Protein AF-A0A3D1V1T0-F1 (afdb_monomer)

Nearest PDB structures (foldseek):
  5wc1-assembly1_A  TM=6.738E-01  e=6.333E-02  Caenorhabditis elegans
  5xf9-assembly2_E  TM=2.712E-01  e=5.511E-01  Hydrogenophilus thermoluteolus
  5mst-assembly2_B  TM=3.512E-01  e=1.947E+00  Segniliparus rugosus ATCC BAA-974
  6pzi-assembly1_G  TM=2.695E-01  e=2.068E+00  Cricetus cricetus
  5mst-assembly1_A  TM=1.823E-01  e=7.904E-01  Segniliparus rugosus ATCC BAA-974

Sequence (297 aa):
MSDNINWGMITDGVTFQSLVAKLIYFQDAEARLFDRPGKDAGIDILSGNKQTVYQAKFRVDNSFEKICTIAKEELENIKKYKNDNGYERDCWTGVDRWIIVSNFTVNPNDNTKWDSISTEFKNEGIEADYWNLLKLESELNKFPVITAEYFSGKNRVFLSVIEAEAALKTEAQFAETLSIPYIGHSEEQKLFDDFLLSKETRVLPIIGEGGIGKTRFLIEIVQKAARNPIQVLWANVETMTCSNDWINAINPSAETLVIIDEPESVSLIRRVFEFIRADKWKAVIALRPVRLAPWLD

Foldseek 3Di:
DQPPQDCVLVDDQLLQLVLVVQLLLQQAVQKDFLDDQDPQRWTWIAGNVLAEIEIEDEDPPADLVVVLVVLVVVLVVLVVLCVDPDSSVVSCVNHQEYEYEYAHDDDPVSVVSVVVSQVSVVVVNHGYYYHYPVNSSVSCLQFLQSSCVRGVVADRWWGRLNVLLVVQCVPVVRVVVLVDDDDDCVVVLVVLVVQVVDQPAFEAEAEEAPPPCPSVVLSVSQNVVSVDQERETEGPLVRLVVDVCVLVRHDLVGQYEYEAEARPDPVSVVSCVVSSVRRRHHYYHYYYPVSCVVPVD

Solvent-accessible surface area (backbone atoms only — not comparable to full-atom values): 16780 Å² total; per-residue (Å²): 130,82,77,78,81,51,67,85,68,55,82,49,48,63,60,45,30,53,51,53,50,50,56,46,33,63,75,32,51,59,42,42,79,75,54,72,81,50,100,79,56,49,40,34,35,32,38,53,87,36,32,39,38,38,38,36,48,64,54,96,82,43,47,59,67,57,52,53,52,51,51,54,55,47,53,58,47,51,63,46,31,72,74,50,97,50,72,60,23,66,66,53,54,74,40,41,32,39,32,47,34,35,69,26,72,86,56,85,80,49,53,68,59,46,53,56,52,31,51,58,34,43,75,74,60,23,48,54,50,73,37,34,47,70,52,48,52,60,54,38,70,65,37,33,45,58,43,36,44,68,59,62,80,42,82,65,39,63,34,31,57,54,54,50,54,53,57,45,46,71,40,77,81,38,44,62,54,73,74,48,86,85,78,90,55,66,67,61,52,48,54,50,54,53,43,72,72,38,88,85,55,42,70,48,78,46,74,43,64,88,89,78,46,64,71,59,51,50,53,55,56,48,60,60,47,40,77,44,100,40,44,56,36,34,50,31,53,72,52,42,63,76,44,78,66,56,64,72,31,51,49,86,86,45,45,34,41,38,38,39,73,60,66,85,51,68,68,44,53,53,50,50,62,64,61,39,71,45,100,43,36,33,35,40,36,34,38,46,62,82,76,46,62,87,70,81,110

Structure (mmCIF, N/CA/C/O backbone):
data_AF-A0A3D1V1T0-F1
#
_entry.id   AF-A0A3D1V1T0-F1
#
loop_
_atom_site.group_PDB
_atom_site.id
_atom_site.type_symbol
_atom_site.label_atom_id
_atom_site.label_alt_id
_atom_site.label_comp_id
_atom_site.label_asym_id
_atom_site.label_entity_id
_atom_site.label_seq_id
_atom_site.pdbx_PDB_ins_code
_atom_site.Cartn_x
_atom_site.Cartn_y
_atom_site.Cartn_z
_atom_site.occupancy
_atom_site.B_iso_or_equiv
_atom_site.auth_seq_id
_atom_site.auth_comp_id
_atom_site.auth_asym_id
_atom_site.auth_atom_id
_atom_site.pdbx_PDB_model_num
ATOM 1 N N . MET A 1 1 ? 14.021 -11.065 9.526 1.00 39.66 1 MET A N 1
ATOM 2 C CA . MET A 1 1 ? 14.247 -10.485 10.865 1.00 39.66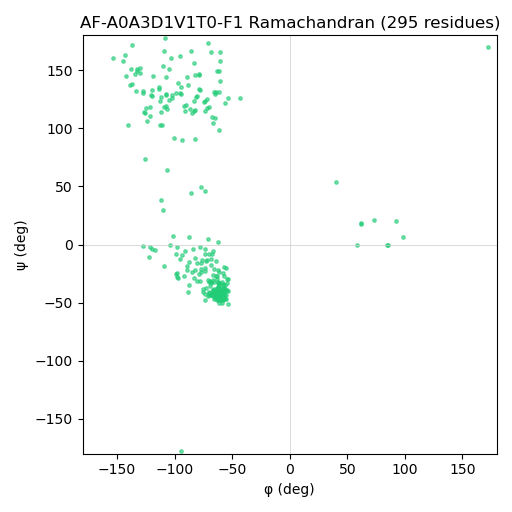 1 MET A CA 1
ATOM 3 C C . MET A 1 1 ? 13.280 -9.329 10.972 1.00 39.66 1 MET A C 1
ATOM 5 O O . MET A 1 1 ? 13.234 -8.552 10.031 1.00 39.66 1 MET A O 1
ATOM 9 N N . SER A 1 2 ? 12.441 -9.275 12.005 1.00 44.53 2 SER A N 1
ATOM 10 C CA . SER A 1 2 ? 11.637 -8.079 12.258 1.00 44.53 2 SER A CA 1
ATOM 11 C C . SER A 1 2 ? 12.609 -6.974 12.652 1.00 44.53 2 SER A C 1
ATOM 13 O O . SER A 1 2 ? 13.228 -7.065 13.715 1.00 44.53 2 SER A O 1
ATOM 15 N N . ASP A 1 3 ? 12.798 -5.981 11.785 1.00 56.41 3 ASP A N 1
ATOM 16 C CA . ASP A 1 3 ? 13.398 -4.727 12.222 1.00 56.41 3 ASP A CA 1
ATOM 17 C C . ASP A 1 3 ? 12.568 -4.241 13.414 1.00 56.41 3 ASP A C 1
ATOM 19 O O . ASP A 1 3 ? 11.337 -4.239 13.371 1.00 56.41 3 ASP A O 1
ATOM 23 N N . ASN A 1 4 ? 13.237 -3.971 14.532 1.00 71.81 4 ASN A N 1
ATOM 24 C CA . ASN A 1 4 ? 12.571 -3.654 15.786 1.00 71.81 4 ASN A CA 1
ATOM 25 C C . ASN A 1 4 ? 11.855 -2.305 15.599 1.00 71.81 4 ASN A C 1
ATOM 27 O O . ASN A 1 4 ? 12.517 -1.270 15.517 1.00 71.81 4 ASN A O 1
ATOM 31 N N . ILE A 1 5 ? 10.526 -2.321 15.447 1.00 89.50 5 ILE A N 1
ATOM 32 C CA . ILE A 1 5 ? 9.732 -1.118 15.172 1.00 89.50 5 ILE A CA 1
ATOM 33 C C . ILE A 1 5 ? 9.842 -0.189 16.382 1.00 89.50 5 ILE A C 1
ATOM 35 O O . ILE A 1 5 ? 9.304 -0.456 17.455 1.00 89.50 5 ILE A O 1
ATOM 39 N N . ASN A 1 6 ? 10.567 0.917 16.210 1.00 90.69 6 ASN A N 1
ATOM 40 C CA . ASN A 1 6 ? 10.699 1.939 17.235 1.00 90.69 6 ASN A CA 1
ATOM 41 C C . ASN A 1 6 ? 9.640 3.024 17.026 1.00 90.69 6 ASN A C 1
ATOM 43 O O . ASN A 1 6 ? 9.887 4.030 16.360 1.00 90.69 6 ASN A O 1
ATOM 47 N N . TRP A 1 7 ? 8.471 2.848 17.644 1.00 91.38 7 TRP A N 1
ATOM 48 C CA . TRP A 1 7 ? 7.387 3.835 17.606 1.00 91.38 7 TRP A CA 1
ATOM 49 C C . TRP A 1 7 ? 7.790 5.227 18.115 1.00 91.38 7 TRP A C 1
ATOM 51 O O . TRP A 1 7 ? 7.155 6.206 17.738 1.00 91.38 7 TRP A O 1
ATOM 61 N N . GLY A 1 8 ? 8.880 5.350 18.885 1.00 89.44 8 GLY A N 1
ATOM 62 C CA . GLY A 1 8 ? 9.445 6.641 19.287 1.00 89.44 8 GLY A CA 1
ATOM 63 C C . GLY A 1 8 ? 9.976 7.494 18.126 1.00 89.44 8 GLY A C 1
ATOM 64 O O . GLY A 1 8 ? 10.203 8.685 18.317 1.00 89.44 8 GLY A O 1
ATOM 65 N N . MET A 1 9 ? 10.151 6.921 16.929 1.00 91.19 9 MET A N 1
ATOM 66 C CA . MET A 1 9 ? 10.491 7.668 15.708 1.00 91.19 9 MET A CA 1
ATOM 67 C C . MET A 1 9 ? 9.286 8.401 15.101 1.00 91.19 9 MET A C 1
ATOM 69 O O . MET A 1 9 ? 9.469 9.303 14.289 1.00 91.19 9 MET A O 1
ATOM 73 N N . ILE A 1 10 ? 8.061 8.045 15.501 1.00 92.06 10 ILE A N 1
ATOM 74 C CA . ILE A 1 10 ? 6.824 8.684 15.044 1.00 92.06 10 ILE A CA 1
ATOM 75 C C . ILE A 1 10 ? 6.359 9.654 16.131 1.00 92.06 10 ILE A C 1
ATOM 77 O O . ILE A 1 10 ? 5.653 9.283 17.068 1.00 92.06 10 ILE A O 1
ATOM 81 N N . THR A 1 11 ? 6.796 10.907 16.029 1.00 89.31 11 THR A N 1
ATOM 82 C CA . THR A 1 11 ? 6.605 11.914 17.088 1.00 89.31 11 THR A CA 1
ATOM 83 C C . THR A 1 11 ? 5.381 12.804 16.902 1.00 89.31 11 THR A C 1
ATOM 85 O O . THR A 1 11 ? 5.008 13.533 17.820 1.00 89.31 11 THR A O 1
ATOM 88 N N . ASP A 1 12 ? 4.760 12.775 15.728 1.00 89.56 12 ASP A N 1
ATOM 89 C CA . ASP A 1 12 ? 3.677 13.678 15.363 1.00 89.56 12 ASP A CA 1
ATOM 90 C C . ASP A 1 12 ? 2.607 12.989 14.506 1.00 89.56 12 ASP A C 1
ATOM 92 O O . ASP A 1 12 ? 2.809 11.913 13.932 1.00 89.56 12 ASP A O 1
ATOM 96 N N . GLY A 1 13 ? 1.443 13.638 14.433 1.00 88.38 13 GLY A N 1
ATOM 97 C CA . GLY A 1 13 ? 0.294 13.099 13.719 1.00 88.38 13 GLY A CA 1
ATOM 98 C C . GLY A 1 13 ? 0.469 13.036 12.211 1.00 88.38 13 GLY A C 1
ATOM 99 O O . GLY A 1 13 ? 0.009 12.067 11.616 1.00 88.38 13 GLY A O 1
ATOM 100 N N . VAL A 1 14 ? 1.193 13.983 11.613 1.00 88.44 14 VAL A N 1
ATOM 101 C CA . VAL A 1 14 ? 1.416 14.028 10.162 1.00 88.44 14 VAL A CA 1
ATOM 102 C C . VAL A 1 14 ? 2.232 12.815 9.723 1.00 88.44 14 VAL A C 1
ATOM 104 O O . VAL A 1 14 ? 1.862 12.119 8.776 1.00 88.44 14 VAL A O 1
ATOM 107 N N . THR A 1 15 ? 3.305 12.510 10.451 1.00 91.19 15 THR A N 1
ATOM 108 C CA . THR A 1 15 ? 4.154 11.345 10.197 1.00 91.19 15 THR A CA 1
ATOM 109 C C . THR A 1 15 ? 3.371 10.042 10.391 1.00 91.19 15 THR A C 1
ATOM 111 O O . THR A 1 15 ? 3.447 9.151 9.543 1.00 91.19 15 THR A O 1
ATOM 114 N N . PHE A 1 16 ? 2.557 9.938 11.449 1.00 92.81 16 PHE A N 1
ATOM 115 C CA . PHE A 1 16 ? 1.705 8.766 11.685 1.00 92.81 16 PHE A CA 1
ATOM 116 C C . PHE A 1 16 ? 0.657 8.568 10.582 1.00 92.81 16 PHE A C 1
ATOM 118 O O . PHE A 1 16 ? 0.466 7.463 10.083 1.00 92.81 16 PHE A O 1
ATOM 125 N N . GLN A 1 17 ? -0.013 9.637 10.168 1.00 91.50 17 GLN A N 1
ATOM 126 C CA . GLN A 1 17 ? -1.028 9.587 9.120 1.00 91.50 17 GLN A CA 1
ATOM 127 C C . GLN A 1 17 ? -0.412 9.237 7.767 1.00 91.50 17 GLN A C 1
ATOM 129 O O . GLN A 1 17 ? -0.975 8.430 7.032 1.00 91.50 17 GLN A O 1
ATOM 134 N N . SER A 1 18 ? 0.777 9.765 7.469 1.00 91.38 18 SER A N 1
ATOM 135 C CA . SER A 1 18 ? 1.552 9.389 6.287 1.00 91.38 18 SER A CA 1
ATOM 136 C C . SER A 1 18 ? 1.912 7.896 6.285 1.00 91.38 18 SER A C 1
ATOM 138 O O . SER A 1 18 ? 1.739 7.230 5.263 1.00 91.38 18 SE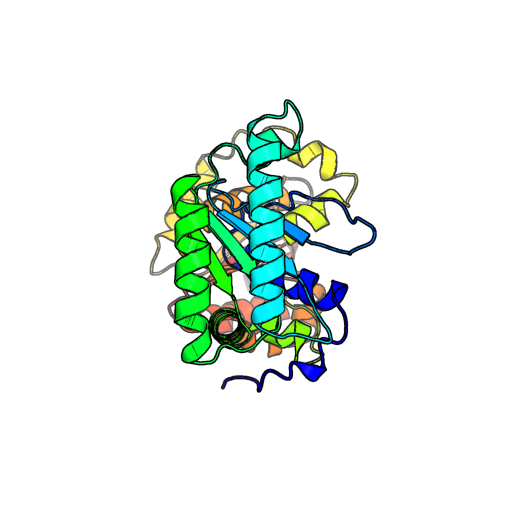R A O 1
ATOM 140 N N . LEU A 1 19 ? 2.348 7.355 7.430 1.00 94.19 19 LEU A N 1
ATOM 141 C CA . LEU A 1 19 ? 2.625 5.925 7.609 1.00 94.19 19 LEU A CA 1
ATOM 142 C C . LEU A 1 19 ? 1.381 5.070 7.328 1.00 94.19 19 LEU A C 1
ATOM 144 O O . LEU A 1 19 ? 1.449 4.120 6.549 1.00 94.19 19 LEU A O 1
ATOM 148 N N . VAL A 1 20 ? 0.244 5.418 7.940 1.00 94.69 20 VAL A N 1
ATOM 149 C CA . VAL A 1 20 ? -1.024 4.691 7.763 1.00 94.69 20 VAL A CA 1
ATOM 150 C C . VAL A 1 20 ? -1.499 4.762 6.313 1.00 94.69 20 VAL A C 1
ATOM 152 O O . VAL A 1 20 ? -1.889 3.740 5.751 1.00 94.69 20 VAL A O 1
ATOM 155 N N . ALA A 1 21 ? -1.409 5.935 5.685 1.00 92.62 21 ALA A N 1
ATOM 156 C CA . ALA A 1 21 ? -1.805 6.109 4.296 1.00 92.62 21 ALA A CA 1
ATOM 157 C C . ALA A 1 21 ? -0.999 5.222 3.353 1.00 92.62 21 ALA A C 1
ATOM 159 O O . ALA A 1 21 ? -1.577 4.505 2.537 1.00 92.62 21 ALA A O 1
ATOM 160 N N . LYS A 1 22 ? 0.327 5.193 3.514 1.00 92.94 22 LYS A N 1
ATOM 161 C CA . LYS A 1 22 ? 1.173 4.302 2.718 1.00 92.94 22 LYS A CA 1
ATOM 162 C C . LYS A 1 22 ? 0.851 2.843 2.963 1.00 92.94 22 LYS A C 1
ATOM 164 O O . LYS A 1 22 ? 0.750 2.087 2.006 1.00 92.94 22 LYS A O 1
ATOM 169 N N . LEU A 1 23 ? 0.659 2.442 4.216 1.00 94.56 23 LEU A N 1
ATOM 170 C CA . LEU A 1 23 ? 0.304 1.064 4.531 1.00 94.56 23 LEU A CA 1
ATOM 171 C C . LEU A 1 23 ? -0.954 0.622 3.774 1.00 94.56 23 LEU A C 1
ATOM 173 O O . LEU A 1 23 ? -0.952 -0.452 3.178 1.00 94.56 23 LEU A O 1
ATOM 177 N N . ILE A 1 24 ? -1.976 1.477 3.725 1.00 94.19 24 ILE A N 1
ATOM 178 C CA . ILE A 1 24 ? -3.209 1.204 2.982 1.00 94.19 24 ILE A CA 1
ATOM 179 C C . ILE A 1 24 ? -2.960 1.208 1.469 1.00 94.19 24 ILE A C 1
ATOM 181 O O . ILE A 1 24 ? -3.395 0.284 0.798 1.00 94.19 24 ILE A O 1
ATOM 185 N N . TYR A 1 25 ? -2.197 2.153 0.917 1.00 93.00 25 TYR A N 1
ATOM 186 C CA . TYR A 1 25 ? -1.90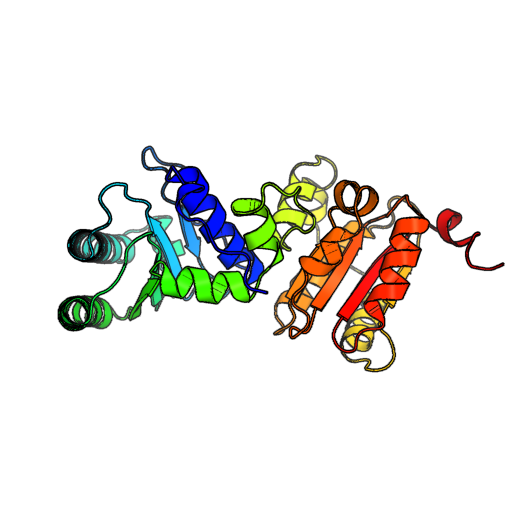2 2.190 -0.526 1.00 93.00 25 TYR A CA 1
ATOM 187 C C . TYR A 1 25 ? -1.109 0.989 -1.045 1.00 93.00 25 TYR A C 1
ATOM 189 O O . TYR A 1 25 ? -1.242 0.607 -2.206 1.00 93.00 25 TYR A O 1
ATOM 197 N N . PHE A 1 26 ? -0.265 0.390 -0.205 1.00 92.00 26 PHE A N 1
ATOM 198 C CA . PHE A 1 26 ? 0.430 -0.852 -0.544 1.00 92.00 26 PHE A CA 1
ATOM 199 C C . PHE A 1 26 ? -0.472 -2.092 -0.429 1.00 92.00 26 PHE A C 1
ATOM 201 O O . PHE A 1 26 ? -0.156 -3.120 -1.026 1.00 92.00 26 PHE A O 1
ATOM 208 N N . GLN A 1 27 ? -1.567 -2.014 0.332 1.00 9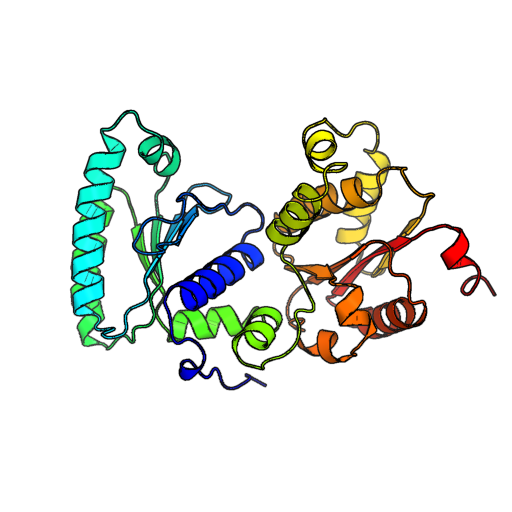0.88 27 GLN A N 1
ATOM 209 C CA . GLN A 1 27 ? -2.573 -3.077 0.444 1.00 90.88 27 GLN A CA 1
ATOM 210 C C . GLN A 1 27 ? -3.659 -2.975 -0.631 1.00 90.88 27 GLN A C 1
ATOM 212 O O . GLN A 1 27 ? -4.156 -3.999 -1.091 1.00 90.88 27 GLN A O 1
ATOM 217 N N . ASP A 1 28 ? -4.027 -1.754 -1.004 1.00 90.94 28 ASP A N 1
ATOM 218 C CA . ASP A 1 28 ? -5.135 -1.429 -1.890 1.00 90.94 28 ASP A CA 1
ATOM 219 C C . ASP A 1 28 ? -4.721 -0.282 -2.821 1.00 90.94 28 ASP A C 1
ATOM 221 O O . ASP A 1 28 ? -4.679 0.888 -2.437 1.00 90.94 28 ASP A O 1
ATOM 225 N N . ALA A 1 29 ? -4.403 -0.632 -4.067 1.00 88.62 29 ALA A N 1
ATOM 226 C CA . ALA A 1 29 ? -3.959 0.319 -5.084 1.00 88.62 29 ALA A CA 1
ATOM 227 C C . ALA A 1 29 ? -5.081 1.209 -5.639 1.00 88.62 29 ALA A C 1
ATOM 229 O O . ALA A 1 29 ? -4.798 2.124 -6.410 1.00 88.62 29 ALA A O 1
ATOM 230 N N . GLU A 1 30 ? -6.339 0.944 -5.285 1.00 89.06 30 GLU A N 1
ATOM 231 C CA . GLU A 1 30 ? -7.488 1.764 -5.675 1.00 89.06 30 GLU A CA 1
ATOM 232 C C . GLU A 1 30 ? -7.994 2.632 -4.507 1.00 89.06 30 GLU A C 1
ATOM 234 O O . GLU A 1 30 ? -8.931 3.419 -4.679 1.00 89.06 30 GLU A O 1
ATOM 239 N N . ALA A 1 31 ? -7.361 2.538 -3.330 1.00 91.44 31 ALA A N 1
ATOM 240 C CA . ALA A 1 31 ? -7.669 3.386 -2.189 1.00 91.44 31 ALA A CA 1
ATOM 241 C C . ALA A 1 31 ? -7.428 4.874 -2.495 1.00 91.44 31 ALA A C 1
ATOM 243 O O . ALA A 1 31 ? -6.548 5.257 -3.268 1.00 91.44 31 ALA A O 1
ATOM 244 N N . ARG A 1 32 ? -8.210 5.749 -1.860 1.00 87.75 32 ARG A N 1
ATOM 245 C CA . ARG A 1 32 ? -8.158 7.197 -2.102 1.00 87.75 32 ARG A CA 1
ATOM 246 C C . ARG A 1 32 ? -8.354 8.003 -0.828 1.00 87.75 32 ARG A C 1
ATOM 248 O O . ARG A 1 32 ? -9.163 7.642 0.022 1.00 87.75 32 ARG A O 1
ATOM 255 N N . LEU A 1 33 ? -7.660 9.135 -0.732 1.00 85.44 33 LEU A N 1
ATOM 256 C CA . LEU A 1 33 ? -7.923 10.135 0.306 1.00 85.44 33 LEU A CA 1
ATOM 257 C C . LEU A 1 33 ? -9.312 10.731 0.096 1.00 85.44 33 LEU A C 1
ATOM 259 O O . LEU A 1 33 ? -9.646 11.140 -1.017 1.00 85.44 33 LEU A O 1
ATOM 263 N N . PHE A 1 34 ? -10.096 10.782 1.167 1.00 73.00 34 PHE A N 1
ATOM 264 C CA . PHE A 1 34 ? -11.415 11.403 1.176 1.00 73.00 34 PHE A CA 1
ATOM 265 C C . PHE A 1 34 ? -11.372 12.821 1.768 1.00 73.00 34 PHE A C 1
ATOM 267 O O . PHE A 1 34 ? -12.153 13.644 1.301 1.00 73.00 34 PHE A O 1
ATOM 274 N N . ASP A 1 35 ? -10.412 13.173 2.638 1.00 60.03 35 ASP A N 1
ATOM 275 C CA . ASP A 1 35 ? -10.341 14.523 3.227 1.00 60.03 35 ASP A CA 1
ATOM 276 C C . ASP A 1 35 ? -9.052 15.311 2.896 1.00 60.03 35 ASP A C 1
ATOM 278 O O . ASP A 1 35 ? -7.957 14.757 2.753 1.00 60.03 35 ASP A O 1
ATOM 282 N N . ARG A 1 36 ? -9.204 16.634 2.741 1.00 44.12 36 ARG A N 1
ATOM 283 C CA . ARG A 1 36 ? -8.113 17.617 2.605 1.00 44.12 36 ARG A CA 1
ATOM 284 C C . ARG A 1 36 ? -7.606 17.997 4.005 1.00 44.12 36 ARG A C 1
ATOM 286 O O . ARG A 1 36 ? -8.363 17.914 4.961 1.00 44.12 36 ARG A O 1
ATOM 293 N N . PRO A 1 37 ? -6.355 18.472 4.154 1.00 38.09 37 PRO A N 1
ATOM 294 C CA . PRO A 1 37 ? -5.785 18.806 5.457 1.00 38.09 37 PRO A CA 1
ATOM 295 C C . PRO A 1 37 ? -6.583 19.921 6.148 1.00 38.09 37 PRO A C 1
ATOM 297 O O . PRO A 1 37 ? -6.400 21.108 5.875 1.00 38.09 37 PRO A O 1
ATOM 300 N N . GLY A 1 38 ? -7.471 19.536 7.061 1.00 40.06 38 GLY A N 1
ATOM 301 C CA . GLY A 1 38 ? -7.993 20.416 8.094 1.00 40.06 38 GLY A CA 1
ATOM 302 C C . GLY A 1 38 ? -6.923 20.718 9.147 1.00 40.06 38 GLY A C 1
ATOM 303 O O . GLY A 1 38 ? -5.837 20.134 9.163 1.00 40.06 38 GLY A O 1
ATOM 304 N N . LYS A 1 39 ? -7.251 21.621 10.075 1.00 34.38 39 LYS A N 1
ATOM 305 C CA . LYS A 1 39 ? -6.372 22.067 11.173 1.00 34.38 39 LYS A CA 1
ATOM 306 C C . LYS A 1 39 ? -5.833 20.913 12.046 1.00 34.38 39 LYS A C 1
ATOM 308 O O . LYS A 1 39 ? -4.805 21.084 12.694 1.00 34.38 39 LYS A O 1
ATOM 313 N N . ASP A 1 40 ? -6.495 19.755 12.002 1.00 43.41 40 ASP A N 1
ATOM 314 C CA . ASP A 1 40 ? -6.217 18.576 12.830 1.00 43.41 40 ASP A CA 1
ATOM 315 C C . ASP A 1 40 ? -5.424 17.472 12.104 1.00 43.41 40 ASP A C 1
ATOM 317 O O . ASP A 1 40 ? -5.257 16.377 12.644 1.00 43.41 40 ASP A O 1
ATOM 321 N N . ALA A 1 41 ? -4.951 17.735 10.879 1.00 44.09 41 ALA A N 1
ATOM 322 C CA . ALA A 1 41 ? -4.161 16.822 10.042 1.00 44.09 41 ALA A CA 1
ATOM 323 C C . ALA A 1 41 ? -4.822 15.466 9.699 1.00 44.09 41 ALA A C 1
ATOM 325 O O . ALA A 1 41 ? -4.222 14.684 8.978 1.00 44.09 41 ALA A O 1
ATOM 326 N N . GLY A 1 42 ? -6.044 15.181 10.168 1.00 53.81 42 GLY A N 1
ATOM 327 C CA . GLY A 1 42 ? -6.773 13.927 9.935 1.00 53.81 42 GLY A CA 1
ATOM 328 C C . GLY A 1 42 ? -6.689 13.435 8.490 1.00 53.81 42 GLY A C 1
ATOM 329 O O . GLY A 1 42 ? -7.015 14.177 7.570 1.00 53.81 42 GLY A O 1
ATOM 330 N N . ILE A 1 43 ? -6.253 12.186 8.311 1.00 68.62 43 ILE A N 1
ATOM 331 C CA . ILE A 1 43 ? -6.335 11.496 7.028 1.00 68.62 43 ILE A CA 1
ATOM 332 C C . ILE A 1 43 ? -7.422 10.437 7.139 1.00 68.62 43 ILE A C 1
ATOM 334 O O . ILE A 1 43 ? -7.295 9.498 7.933 1.00 68.62 43 ILE A O 1
ATOM 338 N N . ASP A 1 44 ? -8.434 10.587 6.292 1.00 84.50 44 ASP A N 1
ATOM 339 C CA . ASP A 1 44 ? -9.475 9.595 6.099 1.00 84.50 44 ASP A CA 1
ATOM 340 C C . ASP A 1 44 ? -9.333 9.008 4.683 1.00 84.50 44 ASP A C 1
ATOM 342 O O . ASP A 1 44 ? -9.229 9.739 3.690 1.00 84.50 44 ASP A O 1
ATOM 346 N N . ILE A 1 45 ? -9.259 7.680 4.589 1.00 91.19 45 ILE A N 1
ATOM 347 C CA . ILE A 1 45 ? -8.985 6.933 3.354 1.00 91.19 45 ILE A CA 1
ATOM 348 C C . ILE A 1 45 ? -10.156 6.012 3.072 1.00 91.19 45 ILE A C 1
ATOM 350 O O . ILE A 1 45 ? -10.550 5.226 3.928 1.00 91.19 45 ILE A O 1
ATOM 354 N N . LEU A 1 46 ? -10.681 6.083 1.856 1.00 91.56 46 LEU A N 1
ATOM 355 C CA . LEU A 1 46 ? -11.686 5.160 1.358 1.00 91.56 46 LEU A CA 1
ATOM 356 C C . LEU A 1 46 ? -10.994 4.043 0.573 1.00 91.56 46 LEU A C 1
ATOM 358 O O . LEU A 1 46 ? -10.180 4.332 -0.307 1.00 91.56 46 LEU A O 1
ATOM 362 N N . SER A 1 47 ? -11.331 2.789 0.866 1.00 93.06 47 SER A N 1
ATOM 363 C CA . SER A 1 47 ? -10.870 1.630 0.096 1.00 93.06 47 SER A CA 1
ATOM 364 C C . SER A 1 47 ? -11.328 1.695 -1.367 1.00 93.06 47 SER A C 1
ATOM 366 O O . SER A 1 47 ? -12.326 2.339 -1.703 1.00 93.06 47 SER A O 1
ATOM 368 N N . GLY A 1 48 ? -10.632 0.988 -2.254 1.00 90.00 48 GLY A N 1
ATOM 369 C CA . GLY A 1 48 ? -10.919 0.938 -3.686 1.00 90.00 48 GLY A CA 1
ATOM 370 C C . GLY A 1 48 ? -12.308 0.401 -4.018 1.00 90.00 48 GLY A C 1
ATOM 371 O O . GLY A 1 48 ? -13.013 0.951 -4.867 1.00 90.00 48 GLY A O 1
ATOM 372 N N . ASN A 1 49 ? -12.770 -0.600 -3.260 1.00 91.50 49 ASN A N 1
ATOM 373 C CA . ASN A 1 49 ? -14.140 -1.116 -3.351 1.00 91.50 49 ASN A CA 1
ATOM 374 C C . ASN A 1 49 ? -15.201 -0.175 -2.742 1.00 91.50 49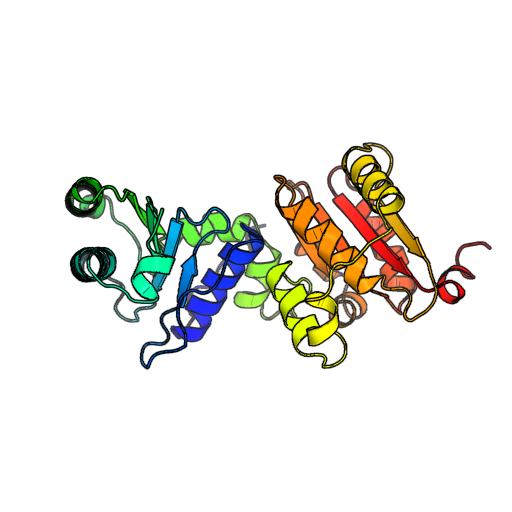 ASN A C 1
ATOM 376 O O . ASN A 1 49 ? -16.389 -0.469 -2.838 1.00 91.50 49 ASN A O 1
ATOM 380 N N . LYS A 1 50 ? -14.787 0.945 -2.133 1.00 91.38 50 LYS A N 1
ATOM 381 C CA . LYS A 1 50 ? -15.633 1.963 -1.487 1.00 91.38 50 LYS A CA 1
ATOM 382 C C . LYS A 1 50 ? -16.457 1.470 -0.293 1.00 91.38 50 LYS A C 1
ATOM 384 O O . LYS A 1 50 ? -17.412 2.132 0.096 1.00 91.38 50 LYS A O 1
ATOM 389 N N . GLN A 1 51 ? -16.089 0.332 0.292 1.00 94.44 51 GLN A N 1
ATOM 390 C CA . GLN A 1 51 ? -16.822 -0.276 1.406 1.00 94.44 51 GLN A CA 1
ATOM 391 C C . GLN A 1 51 ? -16.218 0.049 2.775 1.00 94.44 51 GLN A C 1
ATOM 393 O O . GLN A 1 51 ? -16.924 0.014 3.777 1.00 94.44 51 GLN A O 1
ATOM 398 N N . THR A 1 52 ? -14.923 0.373 2.839 1.00 95.25 52 THR A N 1
ATOM 399 C CA . THR A 1 52 ? -14.205 0.608 4.096 1.00 95.25 52 THR A CA 1
ATOM 400 C C . THR A 1 52 ? -13.632 2.017 4.155 1.00 95.25 52 THR A C 1
ATOM 402 O O . THR A 1 52 ? -12.889 2.431 3.266 1.00 95.25 52 THR A O 1
ATOM 405 N N . VAL A 1 53 ? -13.936 2.734 5.236 1.00 93.62 53 VAL A N 1
ATOM 406 C CA . VAL A 1 53 ? -13.280 4.000 5.590 1.00 93.62 53 VAL A CA 1
ATOM 407 C C . VAL A 1 53 ? -12.261 3.749 6.695 1.00 93.62 53 VAL A C 1
ATOM 409 O O . VAL A 1 53 ? -12.599 3.216 7.751 1.00 93.62 53 VAL A O 1
ATOM 412 N N . TYR A 1 54 ? -11.019 4.163 6.466 1.00 94.56 54 TYR A N 1
ATOM 413 C CA . TYR A 1 54 ? -9.946 4.183 7.454 1.00 94.56 54 TYR A CA 1
ATOM 414 C C . TYR A 1 54 ? -9.745 5.606 7.949 1.00 94.56 54 TYR A C 1
ATOM 416 O O . TYR A 1 54 ? -9.541 6.505 7.140 1.00 94.56 54 TYR A O 1
ATOM 424 N N . GLN A 1 55 ? -9.735 5.808 9.261 1.00 92.25 55 GLN A N 1
ATOM 425 C CA . GLN A 1 55 ? -9.540 7.120 9.868 1.00 92.25 55 GLN A CA 1
ATOM 426 C C . GLN A 1 55 ? -8.319 7.106 10.788 1.00 92.25 55 GLN A C 1
ATOM 428 O O . GLN A 1 55 ? -8.322 6.473 11.847 1.00 92.25 55 GLN A O 1
ATOM 433 N N . ALA A 1 56 ? -7.259 7.811 10.387 1.00 92.12 56 ALA A N 1
ATOM 434 C CA . ALA A 1 56 ? -5.986 7.829 11.100 1.00 92.12 56 ALA A CA 1
ATOM 435 C C . ALA A 1 56 ? -5.927 8.965 12.137 1.00 92.12 56 ALA A C 1
ATOM 437 O O . ALA A 1 56 ? -5.899 10.153 11.791 1.00 92.12 56 ALA A O 1
ATOM 438 N N . LYS A 1 57 ? -5.852 8.610 13.426 1.00 89.62 57 LYS A N 1
ATOM 439 C CA . LYS A 1 57 ? -5.765 9.564 14.545 1.00 89.62 57 LYS A CA 1
ATOM 440 C C . LYS A 1 57 ? -4.541 9.284 15.418 1.00 89.62 57 LYS A C 1
ATOM 442 O O . LYS A 1 57 ? -4.457 8.252 16.077 1.00 89.62 57 LYS A O 1
ATOM 447 N N . PHE A 1 58 ? -3.619 10.237 15.484 1.00 89.56 58 PHE A N 1
ATOM 448 C CA . PHE A 1 58 ? -2.475 10.186 16.396 1.00 89.56 58 PHE A CA 1
ATOM 449 C C . PHE A 1 58 ? -2.746 10.988 17.669 1.00 89.56 58 PHE A C 1
ATOM 451 O O . PHE A 1 58 ? -3.298 12.090 17.609 1.00 89.56 58 PHE A O 1
ATOM 458 N N . ARG A 1 59 ? -2.340 10.458 18.824 1.00 83.44 59 ARG A N 1
ATOM 459 C CA . ARG A 1 59 ? -2.480 11.120 20.126 1.00 83.44 59 ARG A CA 1
ATOM 460 C C . ARG A 1 59 ? -1.227 10.929 20.971 1.00 83.44 59 ARG A C 1
ATOM 462 O O . ARG A 1 59 ? -0.708 9.824 21.079 1.00 83.44 59 ARG A O 1
ATOM 469 N N . VAL A 1 60 ? -0.789 11.997 21.633 1.00 79.00 60 VAL A N 1
ATOM 470 C CA . VAL A 1 60 ? 0.270 11.920 22.656 1.00 79.00 60 VAL A CA 1
ATOM 471 C C . VAL A 1 60 ? -0.259 11.221 23.920 1.00 79.00 60 VAL A C 1
ATOM 473 O O . VAL A 1 60 ? 0.476 10.523 24.607 1.00 79.00 60 VAL A O 1
ATOM 476 N N . ASP A 1 61 ? -1.556 11.363 24.196 1.00 74.81 61 ASP A N 1
ATOM 477 C CA . ASP A 1 61 ? -2.294 10.789 25.321 1.00 74.81 61 ASP A CA 1
ATOM 478 C C . ASP A 1 61 ? -3.216 9.635 24.871 1.00 74.81 61 ASP A C 1
ATOM 480 O O . ASP A 1 61 ? -4.442 9.702 24.949 1.00 74.81 61 ASP A O 1
ATOM 484 N N . ASN A 1 62 ? -2.602 8.562 24.381 1.00 73.06 62 ASN A N 1
ATOM 485 C CA . ASN A 1 62 ? -3.188 7.454 23.613 1.00 73.06 62 ASN A CA 1
ATOM 486 C C . ASN A 1 62 ? -3.998 6.392 24.404 1.00 73.06 62 ASN A C 1
ATOM 488 O O . ASN A 1 62 ? -3.798 5.191 24.216 1.00 73.06 62 ASN A O 1
ATOM 492 N N . SER A 1 63 ? -4.946 6.787 25.263 1.00 84.88 63 SER A N 1
ATOM 493 C CA . SER A 1 63 ? -5.782 5.812 25.991 1.00 84.88 63 SER A CA 1
ATOM 494 C C . SER A 1 63 ? -6.925 5.228 25.147 1.00 84.88 63 SER A C 1
ATOM 496 O O . SER A 1 63 ? -7.555 5.924 24.350 1.00 84.88 63 SER A O 1
ATOM 498 N N . PHE A 1 64 ? -7.268 3.958 25.396 1.00 88.31 64 PHE A N 1
ATOM 499 C CA . PHE A 1 64 ? -8.400 3.283 24.747 1.00 88.31 64 PHE A CA 1
ATOM 500 C C . PHE A 1 64 ? -9.744 4.001 24.974 1.00 88.31 64 PHE A C 1
ATOM 502 O O . PHE A 1 64 ? -10.600 4.058 24.095 1.00 88.31 64 PHE A O 1
ATOM 509 N N . GLU A 1 65 ? -9.927 4.609 26.146 1.00 88.88 65 GLU A N 1
ATOM 510 C CA . GLU A 1 65 ? -11.136 5.37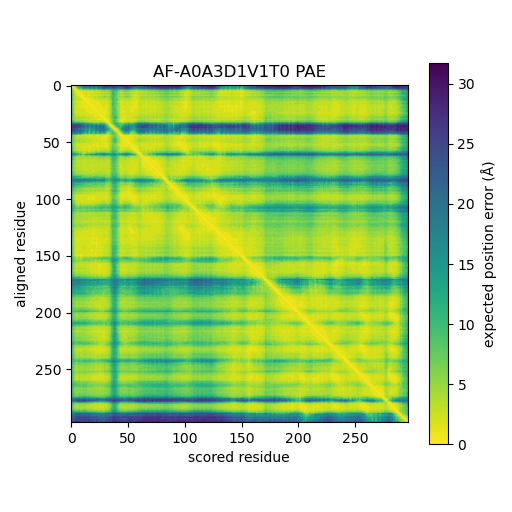2 26.473 1.00 88.88 65 GLU A CA 1
ATOM 511 C C . GLU A 1 65 ? -11.329 6.587 25.558 1.00 88.88 65 GLU A C 1
ATOM 513 O O . GLU A 1 65 ? -12.447 6.877 25.145 1.00 88.88 65 GLU A O 1
ATOM 518 N N . LYS A 1 66 ? -10.245 7.259 25.161 1.00 88.56 66 LYS A N 1
ATOM 519 C CA . LYS A 1 66 ? -10.332 8.368 24.204 1.00 88.56 66 LYS A CA 1
ATOM 520 C C . LYS A 1 66 ? -10.696 7.890 22.808 1.00 88.56 66 LYS A C 1
ATOM 522 O O . LYS A 1 66 ? -11.455 8.567 22.125 1.00 88.56 66 LYS A O 1
ATOM 527 N N . ILE A 1 67 ? -10.208 6.717 22.409 1.00 91.19 67 ILE A N 1
ATOM 528 C CA . ILE A 1 67 ? -10.615 6.075 21.153 1.00 91.19 67 ILE A CA 1
ATOM 529 C C . ILE A 1 67 ? -12.112 5.766 21.174 1.00 91.19 67 ILE A C 1
ATOM 531 O O . ILE A 1 67 ? -12.802 6.047 20.200 1.00 91.19 67 ILE A O 1
ATOM 535 N N . CYS A 1 68 ? -12.633 5.287 22.305 1.00 91.81 68 CYS A N 1
ATOM 536 C CA . CYS A 1 68 ? -14.067 5.077 22.487 1.00 91.81 68 CYS A CA 1
ATOM 537 C C . CYS A 1 68 ? -14.876 6.375 22.340 1.00 91.81 68 CYS A C 1
ATOM 539 O O . CYS A 1 68 ? -15.916 6.378 21.685 1.00 91.81 68 CYS A O 1
ATOM 541 N N . THR A 1 69 ? -14.407 7.477 22.932 1.00 91.81 69 THR A N 1
ATOM 542 C CA . THR A 1 69 ? -15.052 8.791 22.791 1.00 91.81 69 THR A CA 1
ATOM 543 C C . THR A 1 69 ? -15.060 9.257 21.338 1.00 91.81 69 THR A C 1
ATOM 545 O O . THR A 1 69 ? -16.118 9.620 20.834 1.00 91.81 69 THR A O 1
ATOM 548 N N . ILE A 1 70 ? -13.922 9.165 20.641 1.00 90.88 70 ILE A N 1
ATOM 549 C CA . ILE A 1 70 ? -13.820 9.533 19.220 1.00 90.88 70 ILE A CA 1
ATOM 550 C C . ILE A 1 70 ? -14.764 8.680 18.372 1.00 90.88 70 ILE A C 1
ATOM 552 O O . ILE A 1 70 ? -15.456 9.212 17.516 1.00 90.88 70 ILE A O 1
ATOM 556 N N . ALA A 1 71 ? -14.835 7.371 18.622 1.00 93.44 71 ALA A N 1
ATOM 557 C CA . ALA A 1 71 ? -15.731 6.493 17.879 1.00 93.44 71 ALA A CA 1
ATOM 558 C C . ALA A 1 71 ? -17.204 6.894 18.052 1.00 93.44 71 ALA A C 1
ATOM 560 O O . ALA A 1 71 ? -17.960 6.894 17.086 1.00 93.44 71 ALA A O 1
ATOM 561 N N . LYS A 1 72 ? -17.615 7.293 19.261 1.00 94.38 72 LYS A N 1
ATOM 562 C CA . LYS A 1 72 ? -18.976 7.791 19.506 1.00 94.38 72 LYS A CA 1
ATOM 563 C C . LYS A 1 72 ? -19.243 9.127 18.815 1.00 94.38 72 LYS A C 1
ATOM 565 O O . LYS A 1 72 ? -20.311 9.305 18.240 1.00 94.38 72 LYS A O 1
ATOM 570 N N . GLU A 1 73 ? -18.285 10.051 18.851 1.00 92.88 73 GLU A N 1
ATOM 571 C CA . GLU A 1 73 ? -18.379 11.324 18.124 1.00 92.88 73 GLU A CA 1
ATOM 572 C C . GLU A 1 73 ? -18.489 11.095 16.611 1.00 92.88 73 GLU A C 1
ATOM 574 O O . GLU A 1 73 ? -19.332 11.703 15.950 1.00 92.88 73 GLU A O 1
ATOM 579 N N . GLU A 1 74 ? -17.691 10.173 16.073 1.00 92.00 74 GLU A N 1
ATOM 580 C CA . GLU A 1 74 ? -17.709 9.827 14.655 1.00 92.00 74 GLU A CA 1
ATOM 581 C C . GLU A 1 74 ? -19.023 9.154 14.252 1.00 92.00 74 GLU A C 1
ATOM 583 O O . GLU A 1 74 ? -19.585 9.494 13.215 1.00 92.00 74 GLU A O 1
ATOM 588 N N . LEU A 1 75 ? -19.591 8.283 15.092 1.00 92.81 75 LEU A N 1
ATOM 589 C CA . LEU A 1 75 ? -20.912 7.699 14.848 1.00 92.81 75 LEU A CA 1
ATOM 590 C C . LEU A 1 75 ? -21.996 8.775 14.685 1.00 92.81 75 LEU A C 1
ATOM 592 O O . LEU A 1 75 ? -22.826 8.699 13.776 1.00 92.81 75 LEU A O 1
ATOM 596 N N . GLU A 1 76 ? -21.978 9.803 15.535 1.00 92.31 76 GLU A N 1
ATOM 597 C CA . GLU A 1 76 ? -22.902 10.935 15.424 1.00 92.31 76 GLU A CA 1
ATOM 598 C C . GLU A 1 76 ? -22.664 11.763 14.155 1.00 92.31 76 GLU A C 1
ATOM 600 O O . GLU A 1 76 ? -23.614 12.299 13.580 1.00 92.31 76 GLU A O 1
ATOM 605 N N . ASN A 1 77 ? -21.423 11.854 13.678 1.00 89.00 77 ASN A N 1
ATOM 606 C CA . ASN A 1 77 ? -21.108 12.508 12.411 1.00 89.00 77 ASN A CA 1
ATOM 607 C C . ASN A 1 77 ? -21.589 11.689 11.209 1.00 89.00 77 ASN A C 1
ATOM 609 O O . ASN A 1 77 ? -22.255 12.235 10.333 1.00 89.00 77 ASN A O 1
ATOM 613 N N . ILE A 1 78 ? -21.372 10.374 11.208 1.00 87.00 78 ILE A N 1
ATOM 614 C CA . ILE A 1 78 ? -21.843 9.459 10.161 1.00 87.00 78 ILE A CA 1
ATOM 615 C C . ILE A 1 78 ? -23.364 9.539 9.997 1.00 87.00 78 ILE A C 1
ATOM 617 O O . ILE A 1 78 ? -23.870 9.614 8.873 1.00 87.00 78 ILE A O 1
ATOM 621 N N . LYS A 1 79 ? -24.110 9.583 11.108 1.00 87.88 79 LYS A N 1
ATOM 622 C CA . LYS A 1 79 ? -25.568 9.782 11.085 1.00 87.88 79 LYS A CA 1
ATOM 623 C C . LYS A 1 79 ? -25.963 11.084 10.384 1.00 87.88 79 LYS A C 1
ATOM 625 O O . LYS A 1 79 ? -26.990 11.124 9.707 1.00 87.88 79 LYS A O 1
ATOM 630 N N . LYS A 1 80 ? -25.162 12.148 10.509 1.00 85.62 80 LYS A N 1
ATOM 631 C CA . LYS A 1 80 ? -25.385 13.414 9.791 1.00 85.62 80 LYS A CA 1
ATOM 632 C C . LYS A 1 80 ? -25.028 13.278 8.314 1.00 85.62 80 LYS A C 1
ATOM 634 O O . LYS A 1 80 ? -25.852 13.636 7.480 1.00 85.62 80 LYS A O 1
ATOM 639 N N . TYR A 1 81 ? -23.867 12.704 7.991 1.00 82.62 81 TYR A N 1
ATOM 640 C CA . TYR A 1 81 ? -23.394 12.548 6.610 1.00 82.62 81 TYR A CA 1
ATOM 641 C C . TYR A 1 81 ? -24.389 11.776 5.736 1.00 82.62 81 TYR A C 1
ATOM 643 O O . TYR A 1 81 ? -24.617 12.146 4.589 1.00 82.62 81 TYR A O 1
ATOM 651 N N . LYS A 1 82 ? -25.058 10.755 6.287 1.00 73.75 82 LYS A N 1
ATOM 652 C CA . LYS A 1 82 ? -26.102 9.998 5.571 1.00 73.75 82 LYS A CA 1
ATOM 653 C C . LYS A 1 82 ? -27.329 10.830 5.185 1.00 73.75 82 LYS A C 1
ATOM 655 O O . LYS A 1 82 ? -28.011 10.488 4.221 1.00 73.75 82 LYS A O 1
ATOM 660 N N . ASN A 1 83 ? -27.620 11.888 5.939 1.00 74.56 83 ASN A N 1
ATOM 661 C CA . ASN A 1 83 ? -28.797 12.735 5.752 1.00 74.56 83 ASN A CA 1
ATOM 662 C C . ASN A 1 83 ? -28.497 14.027 4.975 1.00 74.56 83 ASN A C 1
ATOM 664 O O . ASN A 1 83 ? -29.430 14.751 4.630 1.00 74.56 83 ASN A O 1
ATOM 668 N N . ASP A 1 84 ? -27.225 14.320 4.702 1.00 73.88 84 ASP A N 1
ATOM 669 C CA . ASP A 1 84 ? -26.811 15.517 3.970 1.00 73.88 84 ASP A CA 1
ATOM 670 C C . ASP A 1 84 ? -26.837 15.296 2.441 1.00 73.88 84 ASP A C 1
ATOM 672 O O . ASP A 1 84 ? -26.941 14.172 1.955 1.00 73.88 84 ASP A O 1
ATOM 676 N N . ASN A 1 85 ? -26.750 16.363 1.648 1.00 64.00 85 ASN A N 1
ATOM 677 C CA . ASN A 1 85 ? -26.589 16.319 0.185 1.00 64.00 85 ASN A CA 1
ATOM 678 C C . ASN A 1 85 ? -25.195 16.831 -0.230 1.00 64.00 85 ASN A C 1
ATOM 680 O O . ASN A 1 85 ? -25.059 17.556 -1.217 1.00 64.00 85 ASN A O 1
ATOM 684 N N . GLY A 1 86 ? -24.175 16.491 0.562 1.00 72.75 86 GLY A N 1
ATOM 685 C CA . GLY A 1 86 ? -22.796 16.950 0.405 1.00 72.75 86 GLY A CA 1
ATOM 686 C C . GLY A 1 86 ? -21.822 15.877 -0.085 1.00 72.75 86 GLY A C 1
ATOM 687 O O . GLY A 1 86 ? -22.165 14.706 -0.250 1.00 72.75 86 GLY A O 1
ATOM 688 N N . TYR A 1 87 ? -20.572 16.296 -0.269 1.00 72.06 87 TYR A N 1
ATOM 689 C CA . TYR A 1 87 ? -19.449 15.437 -0.657 1.00 72.06 87 TYR A CA 1
ATOM 690 C C . TYR A 1 87 ? -19.203 14.300 0.352 1.00 72.06 87 TYR A C 1
ATOM 692 O O . TYR A 1 87 ? -18.838 13.185 -0.020 1.00 72.06 87 TYR A O 1
ATOM 700 N N . GLU A 1 88 ? -19.468 14.550 1.632 1.00 75.00 88 GLU A N 1
ATOM 701 C CA . GLU A 1 88 ? -19.382 13.573 2.711 1.00 75.00 88 GLU A CA 1
ATOM 702 C C . GLU A 1 88 ? -20.352 12.411 2.477 1.00 75.00 88 GLU A C 1
ATOM 704 O O . GLU A 1 88 ? -19.970 11.250 2.625 1.00 75.00 88 GLU A O 1
ATOM 709 N N . ARG A 1 89 ? -21.579 12.683 2.013 1.00 78.50 89 ARG A N 1
ATOM 710 C CA . ARG A 1 89 ? -22.524 11.617 1.662 1.00 78.50 89 ARG A CA 1
ATOM 711 C C . ARG A 1 89 ? -21.993 10.749 0.532 1.00 78.50 89 ARG A C 1
ATOM 713 O O . ARG A 1 89 ? -22.099 9.528 0.621 1.00 78.50 89 ARG A O 1
ATOM 720 N N . ASP A 1 90 ? -21.418 11.344 -0.509 1.00 78.56 90 ASP A N 1
ATOM 721 C CA . ASP A 1 90 ? -20.861 10.588 -1.636 1.00 78.56 90 ASP A CA 1
ATOM 722 C C . ASP A 1 90 ? -19.719 9.663 -1.192 1.00 78.56 90 ASP A C 1
ATOM 724 O O . ASP A 1 90 ? -19.564 8.563 -1.724 1.00 78.56 90 ASP A O 1
ATOM 728 N N . CYS A 1 91 ? -18.942 10.081 -0.191 1.00 78.44 91 CYS A N 1
ATOM 729 C CA . CYS A 1 91 ? -17.841 9.288 0.352 1.00 78.44 91 CYS A CA 1
ATOM 730 C C . CYS A 1 91 ? -18.306 8.167 1.285 1.00 78.44 91 CYS A C 1
ATOM 732 O O . CYS A 1 91 ? -17.681 7.110 1.311 1.00 78.44 91 CYS A O 1
ATOM 734 N N . TRP A 1 92 ? -19.413 8.373 2.000 1.00 85.38 92 TRP A N 1
ATOM 735 C CA . TRP A 1 92 ? -20.016 7.385 2.898 1.00 85.38 92 TRP A CA 1
ATOM 736 C C . TRP A 1 92 ? -21.075 6.498 2.221 1.00 85.38 92 TRP A C 1
ATOM 738 O O . TRP A 1 92 ? -21.574 5.543 2.819 1.00 85.38 92 TRP A O 1
ATOM 748 N N . THR A 1 93 ? -21.423 6.773 0.962 1.00 85.81 93 THR A N 1
ATOM 749 C CA . THR A 1 93 ? -22.379 5.964 0.198 1.00 85.81 93 THR A CA 1
ATOM 750 C C . THR A 1 93 ? -21.774 4.604 -0.143 1.00 85.81 93 THR A C 1
ATOM 752 O O . THR A 1 93 ? -20.796 4.515 -0.879 1.00 85.81 93 THR A O 1
ATOM 755 N N . GLY A 1 94 ? -22.403 3.536 0.354 1.00 88.25 94 GLY A N 1
ATOM 756 C CA . GLY A 1 94 ? -21.949 2.156 0.149 1.00 88.25 94 GLY A CA 1
ATOM 757 C C . GLY A 1 94 ? -20.899 1.674 1.155 1.00 88.25 94 GLY A C 1
ATOM 758 O O . GLY A 1 94 ? -20.501 0.515 1.079 1.00 88.25 94 GLY A O 1
ATOM 759 N N . VAL A 1 95 ? -20.495 2.525 2.105 1.00 91.69 95 VAL A N 1
ATOM 760 C CA . VAL A 1 95 ? -19.595 2.149 3.200 1.00 91.69 95 VAL A CA 1
ATOM 761 C C . VAL A 1 95 ? -20.350 1.289 4.207 1.00 91.69 95 VAL A C 1
ATOM 763 O O . VAL A 1 95 ? -21.364 1.715 4.762 1.00 91.69 95 VAL A O 1
ATOM 766 N N . ASP A 1 96 ? -19.833 0.090 4.455 1.00 95.12 96 ASP A N 1
ATOM 767 C CA . ASP A 1 96 ? -20.348 -0.861 5.442 1.00 95.12 96 ASP A CA 1
ATOM 768 C C . ASP A 1 96 ? -19.335 -1.152 6.555 1.00 95.12 96 ASP A C 1
ATOM 770 O O . ASP A 1 96 ? -19.681 -1.812 7.532 1.00 95.12 96 ASP A O 1
ATOM 774 N N . ARG A 1 97 ? -18.110 -0.619 6.459 1.00 96.56 97 ARG A N 1
ATOM 775 C CA . ARG A 1 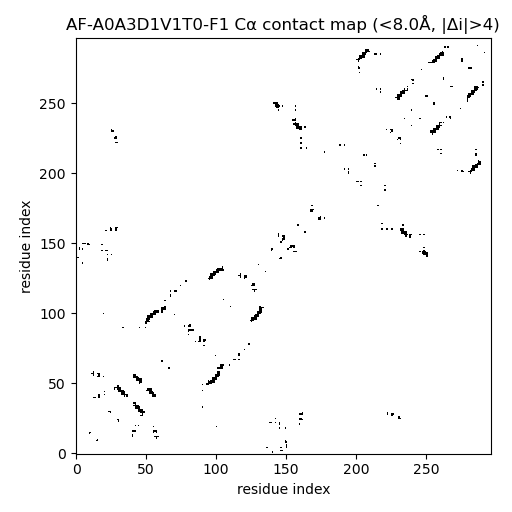97 ? -17.063 -0.791 7.466 1.00 96.56 97 ARG A CA 1
ATOM 776 C C . ARG A 1 97 ? -16.323 0.508 7.759 1.00 96.56 97 ARG A C 1
ATOM 778 O O . ARG A 1 97 ? -15.938 1.251 6.857 1.00 96.56 97 ARG A O 1
ATOM 785 N N . TRP A 1 98 ? -16.057 0.749 9.035 1.00 95.81 98 TRP A N 1
ATOM 786 C CA . TRP A 1 98 ? -15.245 1.865 9.509 1.00 95.81 98 TRP A CA 1
ATOM 787 C C . TRP A 1 98 ? -14.133 1.360 10.425 1.00 95.81 98 TRP A C 1
ATOM 789 O O . TRP A 1 98 ? -14.369 0.549 11.320 1.00 95.81 98 TRP A O 1
ATOM 799 N N . ILE A 1 99 ? -12.909 1.829 10.185 1.00 96.31 99 ILE A N 1
ATOM 800 C CA . ILE A 1 99 ? -11.716 1.420 10.922 1.00 96.31 99 ILE A CA 1
ATOM 801 C C . ILE A 1 99 ? -11.003 2.653 11.461 1.00 96.31 99 ILE A C 1
ATOM 803 O O . ILE A 1 99 ? -10.420 3.429 10.701 1.00 96.31 99 ILE A O 1
ATOM 807 N N . ILE A 1 100 ? -10.970 2.797 12.784 1.00 94.56 100 ILE A N 1
ATOM 808 C CA . ILE A 1 100 ? -10.107 3.791 13.425 1.00 94.56 100 ILE A CA 1
ATOM 809 C C . ILE A 1 100 ? -8.692 3.242 13.581 1.00 94.56 100 ILE A C 1
ATOM 811 O O . ILE A 1 100 ? -8.466 2.197 14.190 1.00 94.56 100 ILE A O 1
ATOM 815 N N . VAL A 1 101 ? -7.713 3.958 13.040 1.00 95.19 101 VAL A N 1
ATOM 816 C CA . VAL A 1 101 ? -6.298 3.592 13.105 1.00 95.19 101 VAL A CA 1
ATOM 817 C C . VAL A 1 101 ? -5.591 4.565 14.033 1.00 95.19 101 VAL A C 1
ATOM 819 O O . VAL A 1 101 ? -5.579 5.772 13.783 1.00 95.19 101 VAL A O 1
ATOM 822 N N . SER A 1 102 ? -5.014 4.072 15.127 1.00 93.31 102 SER A N 1
ATOM 823 C CA . SER A 1 102 ? -4.420 4.953 16.131 1.00 93.31 102 SER A CA 1
ATOM 824 C C . SER A 1 102 ? -3.300 4.283 16.930 1.00 93.31 102 SER A C 1
ATOM 826 O O . SER A 1 102 ? -3.157 3.062 16.967 1.00 93.31 102 SER A O 1
ATOM 828 N N . ASN A 1 103 ? -2.462 5.103 17.562 1.00 92.12 103 ASN A N 1
ATOM 829 C CA . ASN A 1 103 ? -1.236 4.706 18.242 1.00 92.12 103 ASN A CA 1
ATOM 830 C C . ASN A 1 103 ? -1.470 4.264 19.698 1.00 92.12 103 ASN A C 1
ATOM 832 O O . ASN A 1 103 ? -0.727 4.673 20.582 1.00 92.12 103 ASN A O 1
ATOM 836 N N . PHE A 1 104 ? -2.496 3.456 19.968 1.00 91.06 104 PHE A N 1
ATOM 837 C CA . PHE A 1 104 ? -2.832 2.966 21.313 1.00 91.06 104 PHE A CA 1
ATOM 838 C C . PHE A 1 104 ? -2.532 1.471 21.479 1.00 91.06 104 PHE A C 1
ATOM 840 O O . PHE A 1 104 ? -2.312 0.742 20.509 1.00 91.06 104 PHE A O 1
ATOM 847 N N . THR A 1 105 ? -2.547 1.005 22.726 1.00 88.94 105 THR A N 1
ATOM 848 C CA . THR A 1 105 ? -2.526 -0.418 23.085 1.00 88.94 105 THR A CA 1
ATOM 849 C C . THR A 1 105 ? -3.872 -0.829 23.674 1.00 88.94 105 THR A C 1
ATOM 851 O O . THR A 1 105 ? -4.613 -0.003 24.205 1.00 88.94 105 THR A O 1
ATOM 854 N N . VAL A 1 106 ? -4.207 -2.112 23.546 1.00 88.12 106 VAL A N 1
ATOM 855 C CA . VAL A 1 106 ? -5.476 -2.677 24.022 1.00 88.12 106 VAL A CA 1
ATOM 856 C C . VAL A 1 106 ? -5.193 -3.642 25.157 1.00 88.12 106 VAL A C 1
ATOM 858 O O . VAL A 1 106 ? -4.317 -4.497 25.032 1.00 88.12 106 VAL A O 1
ATOM 861 N N . ASN A 1 107 ? -5.960 -3.533 26.238 1.00 86.12 107 ASN A N 1
ATOM 862 C CA . ASN A 1 107 ? -5.969 -4.508 27.321 1.00 86.12 107 ASN A CA 1
ATOM 863 C C . ASN A 1 107 ? -7.211 -5.410 27.227 1.00 86.12 107 ASN A C 1
ATOM 865 O O . ASN A 1 107 ? -8.217 -5.014 26.643 1.00 86.12 107 ASN A O 1
ATOM 869 N N . PRO A 1 108 ? -7.223 -6.596 27.862 1.00 82.19 108 PRO A N 1
ATOM 870 C CA . PRO A 1 108 ? -8.382 -7.494 27.810 1.00 82.19 108 PRO A CA 1
ATOM 871 C C . PRO A 1 108 ? -9.717 -6.856 28.239 1.00 82.19 108 PRO A C 1
ATOM 873 O O . PRO A 1 108 ? -10.759 -7.175 27.674 1.00 82.19 108 PRO A O 1
ATOM 876 N N . ASN A 1 109 ? -9.688 -5.920 29.195 1.00 81.94 109 ASN A N 1
ATOM 877 C CA . ASN A 1 109 ? -10.880 -5.217 29.692 1.00 81.94 109 ASN A CA 1
ATOM 878 C C . ASN A 1 109 ? -11.448 -4.179 28.705 1.00 81.94 109 ASN A C 1
ATOM 880 O O . ASN A 1 109 ? -12.567 -3.703 28.892 1.00 81.94 109 ASN A O 1
ATOM 884 N N . ASP A 1 110 ? -10.685 -3.803 27.679 1.00 87.94 110 ASP A N 1
ATOM 885 C CA . ASP A 1 110 ? -11.098 -2.824 26.673 1.00 87.94 110 ASP A CA 1
ATOM 886 C C . ASP A 1 110 ? -12.037 -3.446 25.624 1.00 87.94 110 ASP A C 1
ATOM 888 O O . ASP A 1 110 ? -12.898 -2.752 25.082 1.00 87.94 110 ASP A O 1
ATOM 892 N N . ASN A 1 111 ? -11.963 -4.767 25.415 1.00 84.12 111 ASN A N 1
ATOM 893 C CA . ASN A 1 111 ? -12.807 -5.485 24.453 1.00 84.12 111 ASN A CA 1
ATOM 894 C C . ASN A 1 111 ? -14.301 -5.310 24.752 1.00 84.12 111 ASN A C 1
ATOM 896 O O . ASN A 1 111 ? -15.061 -4.938 23.866 1.00 84.12 111 ASN A O 1
ATOM 900 N N . THR A 1 112 ? -14.715 -5.449 26.016 1.00 86.25 112 THR A N 1
ATOM 901 C CA . THR A 1 112 ? -16.125 -5.270 26.404 1.00 86.25 112 THR A CA 1
ATOM 902 C C . THR A 1 112 ? -16.629 -3.851 26.122 1.00 86.25 112 THR A C 1
ATOM 904 O O . THR A 1 112 ? -17.799 -3.658 25.794 1.00 86.25 112 THR A O 1
ATOM 907 N N . LYS A 1 113 ? -15.760 -2.836 26.239 1.00 89.12 113 LYS A N 1
ATOM 908 C CA . LYS A 1 113 ? -16.118 -1.449 25.905 1.00 89.12 113 LYS A CA 1
ATOM 909 C C . LYS A 1 113 ? -16.285 -1.278 24.397 1.00 89.12 113 LYS A C 1
ATOM 911 O O . LYS A 1 113 ? -17.226 -0.610 23.971 1.00 89.12 113 LYS A O 1
ATOM 916 N N . TRP A 1 114 ? -15.402 -1.892 23.607 1.00 93.44 114 TRP A N 1
ATOM 917 C CA . TRP A 1 114 ? -15.510 -1.872 22.151 1.00 93.44 114 TRP A CA 1
ATOM 918 C C . TRP A 1 114 ? -16.777 -2.559 21.654 1.00 93.44 114 TRP A C 1
ATOM 920 O O . TRP A 1 114 ? -17.446 -2.012 20.788 1.00 93.44 114 TRP A O 1
ATOM 930 N N . ASP A 1 115 ? -17.146 -3.704 22.230 1.00 92.12 115 ASP A N 1
ATOM 931 C CA . ASP A 1 115 ? -18.326 -4.470 21.812 1.00 92.12 115 ASP A CA 1
ATOM 932 C C . ASP A 1 115 ? -19.610 -3.627 21.874 1.00 92.12 115 ASP A C 1
ATOM 934 O O . ASP A 1 115 ? -20.454 -3.692 20.976 1.00 92.12 115 ASP A O 1
ATOM 938 N N . SER A 1 116 ? -19.736 -2.774 22.899 1.00 92.44 116 SER A N 1
ATOM 939 C CA . SER A 1 116 ? -20.841 -1.813 23.006 1.00 92.44 116 SER A CA 1
ATOM 940 C C . SER A 1 116 ? -20.842 -0.824 21.839 1.00 92.44 116 SER A C 1
ATOM 942 O O . SER A 1 116 ? -21.878 -0.618 21.216 1.00 92.44 116 SER A O 1
ATOM 944 N N . ILE A 1 117 ? -19.687 -0.237 21.519 1.00 93.88 117 ILE A N 1
ATOM 945 C CA . ILE A 1 117 ? -19.544 0.740 20.429 1.00 93.88 117 ILE A CA 1
ATOM 946 C C . ILE A 1 117 ? -19.807 0.074 19.079 1.00 93.88 117 ILE A C 1
ATOM 948 O O . ILE A 1 117 ? -20.592 0.580 18.285 1.00 93.88 117 ILE A O 1
ATOM 952 N N . SER A 1 118 ? -19.209 -1.091 18.838 1.00 94.38 118 SER A N 1
ATOM 953 C CA . SER A 1 118 ? -19.405 -1.867 17.614 1.00 94.38 118 SER A CA 1
ATOM 954 C C . SER A 1 118 ? -20.882 -2.218 17.404 1.00 94.38 118 SER A C 1
ATOM 956 O O . SER A 1 118 ? -21.391 -2.126 16.288 1.00 94.38 118 SER A O 1
ATOM 958 N N . THR A 1 119 ? -21.616 -2.512 18.483 1.00 95.44 119 THR A N 1
ATOM 959 C CA . THR A 1 119 ? -23.070 -2.724 18.427 1.00 95.44 119 THR A CA 1
ATOM 960 C C . THR A 1 119 ? -23.828 -1.455 18.018 1.00 95.44 119 THR A C 1
ATOM 962 O O . THR A 1 119 ? -24.739 -1.534 17.194 1.00 95.44 119 THR A O 1
ATOM 965 N N . GLU A 1 120 ? -23.458 -0.284 18.545 1.00 95.44 120 GLU A N 1
ATOM 966 C CA . GLU A 1 120 ? -24.070 0.997 18.158 1.00 95.44 120 GLU A CA 1
ATOM 967 C C . GLU A 1 120 ? -23.838 1.318 16.670 1.00 95.44 120 GLU A C 1
ATOM 969 O O . GLU A 1 120 ? -24.782 1.691 15.975 1.00 95.44 120 GLU A O 1
ATOM 974 N N . PHE A 1 121 ? -22.627 1.092 16.152 1.00 96.19 121 PHE A N 1
ATOM 975 C CA . PHE A 1 121 ? -22.327 1.231 14.720 1.00 96.19 121 PHE A CA 1
ATOM 976 C C . PHE A 1 121 ? -23.106 0.230 13.861 1.00 96.19 121 PHE A C 1
ATOM 978 O O . PHE A 1 121 ? -23.651 0.590 12.815 1.00 96.19 121 PHE A O 1
ATOM 985 N N . LYS A 1 122 ? -23.230 -1.019 14.324 1.00 95.38 122 LYS A N 1
ATOM 986 C CA . LYS A 1 122 ? -23.960 -2.067 13.605 1.00 95.38 122 LYS A CA 1
ATOM 987 C C . LYS A 1 122 ? -25.443 -1.735 13.442 1.00 95.38 122 LYS A C 1
ATOM 989 O O . LYS A 1 122 ? -26.025 -2.086 12.417 1.00 95.38 122 LYS A O 1
ATOM 994 N N . ASN A 1 123 ? -26.046 -1.027 14.399 1.00 93.50 123 ASN A N 1
ATOM 995 C CA . ASN A 1 123 ? -27.422 -0.529 14.277 1.00 93.50 123 ASN A CA 1
ATOM 996 C C . ASN A 1 123 ? -27.577 0.499 13.145 1.00 93.50 123 ASN A C 1
ATOM 998 O O . ASN A 1 123 ? -28.645 0.596 12.548 1.00 93.50 123 ASN A O 1
ATOM 1002 N N . GLU A 1 124 ? -26.502 1.211 12.806 1.00 91.25 124 GLU A N 1
ATOM 1003 C CA . GLU A 1 124 ? -26.417 2.091 11.640 1.00 91.25 124 GLU A CA 1
ATOM 1004 C C . GLU A 1 124 ? -25.977 1.343 10.365 1.00 91.25 124 GLU A C 1
ATOM 1006 O O . GLU A 1 124 ? -25.738 1.965 9.332 1.00 91.25 124 GLU A O 1
ATOM 1011 N N . GLY A 1 125 ? -25.862 0.013 10.401 1.00 92.38 125 GLY A N 1
ATOM 1012 C CA . GLY A 1 125 ? -25.444 -0.801 9.258 1.00 92.38 125 GLY A CA 1
ATOM 1013 C C . GLY A 1 125 ? -23.953 -0.706 8.926 1.00 92.38 125 GLY A C 1
ATOM 1014 O O . GLY A 1 125 ? -23.585 -0.992 7.792 1.00 92.38 125 GLY A O 1
ATOM 1015 N N . ILE A 1 126 ? -23.114 -0.293 9.883 1.00 95.06 126 ILE A N 1
ATOM 1016 C CA . ILE A 1 126 ? -21.659 -0.189 9.713 1.00 95.06 126 ILE A CA 1
ATOM 1017 C C . ILE A 1 126 ? -20.961 -1.106 10.721 1.00 95.06 126 ILE A C 1
ATOM 1019 O O . ILE A 1 126 ? -21.271 -1.101 11.908 1.00 95.06 126 ILE A O 1
ATOM 1023 N N . GLU A 1 127 ? -19.992 -1.889 10.268 1.00 96.94 127 GLU A N 1
ATOM 1024 C CA . GLU A 1 127 ? -19.083 -2.644 11.122 1.00 96.94 127 GLU A CA 1
ATOM 1025 C C . GLU A 1 127 ? -17.930 -1.738 11.573 1.00 96.94 127 GLU A C 1
ATOM 1027 O O . GLU A 1 127 ? -17.125 -1.288 10.756 1.00 96.94 127 GLU A O 1
ATOM 1032 N N . ALA A 1 128 ? -17.848 -1.458 12.875 1.00 96.88 128 ALA A N 1
ATOM 1033 C CA . ALA A 1 128 ? -16.742 -0.696 13.450 1.00 96.88 128 ALA A CA 1
ATOM 1034 C C . ALA A 1 128 ? -15.640 -1.610 13.987 1.00 96.88 128 ALA A C 1
ATOM 1036 O O . ALA A 1 128 ? -15.891 -2.496 14.812 1.00 96.88 128 ALA A O 1
ATOM 1037 N N . ASP A 1 129 ? -14.411 -1.323 13.570 1.00 96.06 129 ASP A N 1
ATOM 1038 C CA . ASP A 1 129 ? -13.193 -2.016 13.981 1.00 96.06 129 ASP A CA 1
ATOM 1039 C C . ASP A 1 129 ? -12.066 -1.003 14.271 1.00 96.06 129 ASP A C 1
ATOM 1041 O O . ASP A 1 129 ? -12.202 0.198 14.016 1.00 96.06 129 ASP A O 1
ATOM 1045 N N . TYR A 1 130 ? -10.945 -1.464 14.820 1.00 95.12 130 TYR A N 1
ATOM 1046 C CA . TYR A 1 130 ? -9.792 -0.614 15.097 1.00 95.12 130 TYR A CA 1
ATOM 1047 C C . TYR A 1 130 ? -8.467 -1.280 14.743 1.00 95.12 130 TYR A C 1
ATOM 1049 O O . TYR A 1 130 ? -8.283 -2.492 14.856 1.00 95.12 130 TYR A O 1
ATOM 1057 N N . TRP A 1 131 ? -7.485 -0.458 14.383 1.00 96.19 131 TRP A N 1
ATOM 1058 C CA . TRP A 1 131 ? -6.085 -0.859 14.291 1.00 96.19 131 TRP A CA 1
ATOM 1059 C C . TRP A 1 131 ? -5.287 -0.158 15.386 1.00 96.19 131 TRP A C 1
ATOM 1061 O O . TRP A 1 131 ? -5.133 1.064 15.388 1.00 96.19 131 TRP A O 1
ATOM 1071 N N . ASN A 1 132 ? -4.784 -0.965 16.315 1.00 93.56 132 ASN A N 1
ATOM 1072 C CA . ASN A 1 132 ? -3.871 -0.555 17.376 1.00 93.56 132 ASN A CA 1
ATOM 1073 C C . ASN A 1 132 ? -2.407 -0.787 16.948 1.00 93.56 132 ASN A C 1
ATOM 1075 O O . ASN A 1 132 ? -2.144 -1.276 15.846 1.00 93.56 132 ASN A O 1
ATOM 1079 N N . LEU A 1 133 ? -1.444 -0.499 17.831 1.00 93.06 133 LEU A N 1
ATOM 1080 C CA . LEU A 1 133 ? -0.018 -0.696 17.528 1.00 93.06 133 LEU A CA 1
ATOM 1081 C C . LEU A 1 133 ? 0.322 -2.142 17.127 1.00 93.06 133 LEU A C 1
ATOM 1083 O O . LEU A 1 133 ? 1.032 -2.344 16.149 1.00 93.06 133 LEU A O 1
ATOM 1087 N N . LEU A 1 134 ? -0.244 -3.149 17.800 1.00 92.62 134 LEU A N 1
ATOM 1088 C CA . LEU A 1 134 ? 0.007 -4.562 17.471 1.00 92.62 134 LEU A CA 1
ATOM 1089 C C . LEU A 1 134 ? -0.497 -4.929 16.070 1.00 92.62 134 LEU A C 1
ATOM 1091 O O . LEU A 1 134 ? 0.174 -5.640 15.318 1.00 92.62 134 LEU A O 1
ATOM 1095 N N . LYS A 1 135 ? -1.684 -4.438 15.700 1.00 94.88 135 LYS A N 1
ATOM 1096 C CA . LYS A 1 135 ? -2.234 -4.630 14.358 1.00 94.88 135 LYS A CA 1
ATOM 1097 C C . LYS A 1 135 ? -1.372 -3.918 13.318 1.00 94.88 135 LYS A C 1
ATOM 1099 O O . LYS A 1 135 ? -1.051 -4.526 12.302 1.00 94.88 135 LYS A O 1
ATOM 1104 N N . LEU A 1 136 ? -0.944 -2.686 13.592 1.00 95.56 136 LEU A N 1
ATOM 1105 C CA . LEU A 1 136 ? -0.044 -1.938 12.716 1.00 95.56 136 LEU A CA 1
ATOM 1106 C C . LEU A 1 136 ? 1.292 -2.658 12.514 1.00 95.56 136 LEU A C 1
ATOM 1108 O O . LEU A 1 136 ? 1.725 -2.798 11.379 1.00 95.56 136 LEU A O 1
ATOM 1112 N N . GLU A 1 137 ? 1.914 -3.183 13.569 1.00 95.12 137 GLU A N 1
ATOM 1113 C CA . GLU A 1 137 ? 3.144 -3.981 13.467 1.00 95.12 137 GLU A CA 1
ATOM 1114 C C . GLU A 1 137 ? 2.938 -5.242 12.618 1.00 95.12 137 GLU A C 1
ATOM 1116 O O . GLU A 1 137 ? 3.767 -5.575 11.770 1.00 95.12 137 GLU A O 1
ATOM 1121 N N . SER A 1 138 ? 1.809 -5.935 12.800 1.00 93.50 138 SER A N 1
ATOM 1122 C CA . SER A 1 138 ? 1.453 -7.100 11.985 1.00 93.50 138 SER A CA 1
ATOM 1123 C C . SER A 1 138 ? 1.315 -6.748 10.503 1.00 93.50 138 SER A C 1
ATOM 1125 O O . SER A 1 138 ? 1.802 -7.492 9.651 1.00 93.50 138 SER A O 1
ATOM 1127 N N . GLU A 1 139 ? 0.691 -5.614 10.189 1.00 94.00 139 GLU A N 1
ATOM 1128 C CA . GLU A 1 139 ? 0.577 -5.135 8.815 1.00 94.00 139 GLU A CA 1
ATOM 1129 C C . GLU A 1 139 ? 1.931 -4.668 8.257 1.00 94.00 139 GLU A C 1
ATOM 1131 O O . GLU A 1 139 ? 2.285 -5.042 7.142 1.00 94.00 139 GLU A O 1
ATOM 1136 N N . LEU A 1 140 ? 2.745 -3.951 9.035 1.00 93.69 140 LEU A N 1
ATOM 1137 C CA . LEU A 1 140 ? 4.088 -3.503 8.641 1.00 93.69 140 LEU A CA 1
ATOM 1138 C C . LEU A 1 140 ? 5.032 -4.669 8.331 1.00 93.69 140 LEU A C 1
ATOM 1140 O O . LEU A 1 140 ? 5.819 -4.600 7.388 1.00 93.69 140 LEU A O 1
ATOM 1144 N N . ASN A 1 141 ? 4.906 -5.790 9.043 1.00 90.94 141 ASN A N 1
ATOM 1145 C CA . ASN A 1 141 ? 5.666 -7.007 8.745 1.00 90.94 141 ASN A CA 1
ATOM 1146 C C . ASN A 1 141 ? 5.372 -7.582 7.349 1.00 90.94 141 ASN A C 1
ATOM 1148 O O . ASN A 1 141 ? 6.212 -8.286 6.785 1.00 90.94 141 ASN A O 1
ATOM 1152 N N . LYS A 1 142 ? 4.202 -7.287 6.766 1.00 90.25 142 LYS A N 1
ATOM 1153 C CA . LYS A 1 142 ? 3.875 -7.690 5.390 1.00 90.25 142 LYS A CA 1
ATOM 1154 C C . LYS A 1 142 ? 4.567 -6.803 4.355 1.00 90.25 142 LYS A C 1
ATOM 1156 O O . LYS A 1 142 ? 4.798 -7.268 3.237 1.00 90.25 142 LYS A O 1
ATOM 1161 N N . PHE A 1 143 ? 4.939 -5.581 4.739 1.00 91.19 143 PHE A N 1
ATOM 1162 C CA . PHE A 1 143 ? 5.520 -4.555 3.875 1.00 91.19 143 PHE A CA 1
ATOM 1163 C C . PHE A 1 143 ? 6.856 -4.029 4.435 1.00 91.19 143 PHE A C 1
ATOM 1165 O O . PHE A 1 143 ? 6.923 -2.883 4.888 1.00 91.19 143 PHE A O 1
ATOM 1172 N N . PRO A 1 144 ? 7.953 -4.817 4.355 1.00 89.94 144 PRO A N 1
ATOM 1173 C CA . PRO A 1 144 ? 9.268 -4.405 4.858 1.00 89.94 144 PRO A CA 1
ATOM 1174 C C . PRO A 1 144 ? 9.757 -3.069 4.286 1.00 89.94 144 PRO A C 1
ATOM 1176 O O . PRO A 1 144 ? 10.451 -2.322 4.971 1.00 89.94 144 PRO A O 1
ATOM 1179 N N . VAL A 1 145 ? 9.357 -2.734 3.056 1.00 89.81 145 VAL A N 1
ATOM 1180 C CA . VAL A 1 145 ? 9.638 -1.435 2.433 1.00 89.81 145 VAL A CA 1
ATOM 1181 C C . VAL A 1 145 ? 9.130 -0.244 3.245 1.00 89.81 145 VAL A C 1
ATOM 1183 O O . VAL A 1 145 ? 9.844 0.748 3.368 1.00 89.81 145 VAL A O 1
ATOM 1186 N N . ILE A 1 146 ? 7.938 -0.344 3.834 1.00 92.62 146 ILE A N 1
ATOM 1187 C CA . ILE A 1 146 ? 7.361 0.732 4.647 1.00 92.62 146 ILE A CA 1
ATOM 1188 C C . ILE A 1 146 ? 8.098 0.800 5.982 1.00 92.62 146 ILE A C 1
ATOM 1190 O O . ILE A 1 146 ? 8.472 1.880 6.434 1.00 92.62 146 ILE A O 1
ATOM 1194 N N . THR A 1 147 ? 8.383 -0.356 6.583 1.00 91.75 147 THR A N 1
ATOM 1195 C CA . THR A 1 147 ? 9.153 -0.428 7.829 1.00 91.75 147 THR A CA 1
ATOM 1196 C C . THR A 1 147 ? 10.521 0.241 7.682 1.00 91.75 147 THR A C 1
ATOM 1198 O O . THR A 1 147 ? 10.900 1.062 8.515 1.00 91.75 147 THR A O 1
ATOM 1201 N N . ALA A 1 148 ? 11.234 -0.047 6.591 1.00 88.75 148 ALA A N 1
ATOM 1202 C CA . ALA A 1 148 ? 12.542 0.536 6.313 1.00 88.75 148 ALA A CA 1
ATOM 1203 C C . ALA A 1 148 ? 12.491 2.066 6.155 1.00 88.75 148 ALA A C 1
ATOM 1205 O O . ALA A 1 148 ? 13.380 2.769 6.644 1.00 88.75 148 ALA A O 1
ATOM 1206 N N . GLU A 1 149 ? 11.449 2.579 5.496 1.00 89.94 149 GLU A N 1
ATOM 1207 C CA . GLU A 1 149 ? 11.273 4.012 5.261 1.00 89.94 149 GLU A CA 1
ATOM 1208 C C . GLU A 1 149 ? 11.031 4.788 6.566 1.00 89.94 149 GLU A C 1
ATOM 1210 O O . GLU A 1 149 ? 11.654 5.825 6.784 1.00 89.94 149 GLU A O 1
ATOM 1215 N N . TYR A 1 150 ? 10.177 4.280 7.460 1.00 92.25 150 TYR A N 1
ATOM 1216 C CA . TYR A 1 150 ? 9.782 5.016 8.671 1.00 92.25 150 TYR A CA 1
ATOM 1217 C C . TYR A 1 150 ? 10.648 4.723 9.898 1.00 92.25 150 TYR A C 1
ATOM 1219 O O . TYR A 1 150 ? 10.765 5.577 10.775 1.00 92.25 150 TYR A O 1
ATOM 1227 N N . PHE A 1 151 ? 11.263 3.539 9.979 1.00 92.06 151 PHE A N 1
ATOM 1228 C CA . PHE A 1 151 ? 11.923 3.072 11.205 1.00 92.06 151 PHE A CA 1
ATOM 1229 C C . PHE A 1 151 ? 13.413 2.753 11.043 1.00 92.06 151 PHE A C 1
ATOM 1231 O O . PHE A 1 151 ? 14.067 2.397 12.020 1.00 92.06 151 PHE A O 1
ATOM 1238 N N . SER A 1 152 ? 13.984 2.875 9.839 1.00 85.69 152 SER A N 1
ATOM 1239 C CA . SER A 1 152 ? 15.412 2.587 9.611 1.00 85.69 152 SER A CA 1
ATOM 1240 C C . SER A 1 152 ? 16.224 3.770 9.086 1.00 85.69 152 SER A C 1
ATOM 1242 O O . SER A 1 152 ? 17.432 3.628 8.905 1.00 85.69 152 SER A O 1
ATOM 1244 N N . GLY A 1 153 ? 15.592 4.916 8.805 1.00 79.94 153 GLY A N 1
ATOM 1245 C CA . GLY A 1 153 ? 16.261 6.071 8.189 1.00 79.94 153 GLY A CA 1
ATOM 1246 C C . GLY A 1 153 ? 16.815 5.780 6.788 1.00 79.94 153 GLY A C 1
ATOM 1247 O O . GLY A 1 153 ? 17.700 6.491 6.313 1.00 79.94 153 GLY A O 1
ATOM 1248 N N . LYS A 1 154 ? 16.341 4.707 6.140 1.00 82.56 154 LYS A N 1
ATOM 1249 C CA . LYS A 1 154 ? 16.769 4.313 4.797 1.00 82.56 154 LYS A CA 1
ATOM 1250 C C . LYS A 1 154 ? 16.005 5.121 3.756 1.00 82.56 154 LYS A C 1
ATOM 1252 O O . LYS A 1 154 ? 14.820 5.402 3.916 1.00 82.56 154 LYS A O 1
ATOM 1257 N N . ASN A 1 155 ? 16.684 5.434 2.654 1.00 85.00 155 ASN A N 1
ATOM 1258 C CA . ASN A 1 155 ? 16.044 6.072 1.511 1.00 85.00 155 ASN A CA 1
ATOM 1259 C C . ASN A 1 155 ? 14.969 5.169 0.909 1.00 85.00 155 ASN A C 1
ATOM 1261 O O . ASN A 1 155 ? 15.071 3.939 0.899 1.00 85.00 155 ASN A O 1
ATOM 1265 N N . ARG A 1 156 ? 13.949 5.813 0.356 1.00 87.88 156 ARG A N 1
ATOM 1266 C CA . ARG A 1 156 ? 12.790 5.144 -0.209 1.00 87.88 156 ARG A CA 1
ATOM 1267 C C . ARG A 1 156 ? 13.117 4.442 -1.529 1.00 87.88 156 ARG A C 1
ATOM 1269 O O . ARG A 1 156 ? 13.423 5.093 -2.523 1.00 87.88 156 ARG A O 1
ATOM 1276 N N . VAL A 1 157 ? 12.967 3.118 -1.552 1.00 91.81 157 VAL A N 1
ATOM 1277 C CA . VAL A 1 157 ? 13.311 2.273 -2.712 1.00 91.81 157 VAL A CA 1
ATOM 1278 C C . VAL A 1 157 ? 12.125 1.909 -3.608 1.00 91.81 157 VAL A C 1
ATOM 1280 O O . VAL A 1 157 ? 12.326 1.731 -4.806 1.00 91.81 157 VAL A O 1
ATOM 1283 N N . PHE A 1 158 ? 10.902 1.841 -3.066 1.00 94.06 158 PHE A N 1
ATOM 1284 C CA . PHE A 1 158 ? 9.689 1.587 -3.850 1.00 94.06 158 PHE A CA 1
ATOM 1285 C C . PHE A 1 158 ? 8.555 2.557 -3.500 1.00 94.06 158 PHE A C 1
ATOM 1287 O O . PHE A 1 158 ? 8.424 3.018 -2.360 1.00 94.06 158 PHE A O 1
ATOM 1294 N N . LEU A 1 159 ? 7.724 2.837 -4.499 1.00 94.00 159 LEU A N 1
ATOM 1295 C CA . LEU A 1 159 ? 6.458 3.555 -4.399 1.00 94.00 159 LEU A CA 1
ATOM 1296 C C . LEU A 1 159 ? 5.297 2.555 -4.523 1.00 94.00 159 LEU A C 1
ATOM 1298 O O . LEU A 1 159 ? 5.429 1.533 -5.207 1.00 94.00 159 LEU A O 1
ATOM 1302 N N . SER A 1 160 ? 4.157 2.859 -3.898 1.00 93.19 160 SER A N 1
ATOM 1303 C CA . SER A 1 160 ? 2.889 2.216 -4.264 1.00 93.19 160 SER A CA 1
ATOM 1304 C C . SER A 1 160 ? 2.442 2.665 -5.662 1.00 93.19 160 SER A C 1
ATOM 1306 O O . SER A 1 160 ? 2.940 3.660 -6.196 1.00 93.19 160 SER A O 1
ATOM 1308 N N . VAL A 1 161 ? 1.470 1.962 -6.251 1.00 91.75 161 VAL A N 1
ATOM 1309 C CA . VAL A 1 161 ? 0.887 2.338 -7.554 1.00 91.75 161 VAL A CA 1
ATOM 1310 C C . VAL A 1 161 ? 0.296 3.750 -7.512 1.00 91.75 161 VAL A C 1
ATOM 1312 O O . VAL A 1 161 ? 0.558 4.548 -8.409 1.00 91.75 161 VAL A O 1
ATOM 1315 N N . ILE A 1 162 ? -0.427 4.081 -6.438 1.00 89.88 162 ILE A N 1
ATOM 1316 C CA . ILE A 1 162 ? -1.041 5.401 -6.230 1.00 89.88 162 ILE A CA 1
ATOM 1317 C C . ILE A 1 162 ? 0.025 6.497 -6.208 1.00 89.88 162 ILE A C 1
ATOM 1319 O O . ILE A 1 162 ? -0.145 7.555 -6.810 1.00 89.88 162 ILE A O 1
ATOM 1323 N N . GLU A 1 163 ? 1.144 6.248 -5.532 1.00 91.25 163 GLU A N 1
ATOM 1324 C CA . GLU A 1 163 ? 2.228 7.223 -5.426 1.00 91.25 163 GLU A CA 1
ATOM 1325 C C . GLU A 1 163 ? 3.007 7.378 -6.730 1.00 91.25 163 GLU A C 1
ATOM 1327 O O . GLU A 1 163 ? 3.370 8.499 -7.078 1.00 91.25 163 GLU A O 1
ATOM 1332 N N . ALA A 1 164 ? 3.230 6.288 -7.467 1.00 91.31 164 ALA A N 1
ATOM 1333 C CA . ALA A 1 164 ? 3.831 6.348 -8.795 1.00 91.31 164 ALA A CA 1
ATOM 1334 C C . ALA A 1 164 ? 2.956 7.154 -9.765 1.00 91.31 164 ALA A C 1
ATOM 1336 O O . ALA A 1 164 ? 3.445 8.048 -10.454 1.00 91.31 164 ALA A O 1
ATOM 1337 N N . GLU A 1 165 ? 1.645 6.905 -9.769 1.00 89.00 165 GLU A N 1
ATOM 1338 C CA . GLU A 1 165 ? 0.696 7.667 -10.579 1.00 89.00 165 GLU A CA 1
ATOM 1339 C C . GLU A 1 165 ? 0.647 9.144 -10.160 1.00 89.00 165 GLU A C 1
ATOM 1341 O O . GLU A 1 165 ? 0.633 10.032 -11.013 1.00 89.00 165 GLU A O 1
ATOM 1346 N N . ALA A 1 166 ? 0.649 9.429 -8.854 1.00 87.31 166 ALA A N 1
ATOM 1347 C CA . ALA A 1 166 ? 0.670 10.794 -8.340 1.00 87.31 166 ALA A CA 1
ATOM 1348 C C . ALA A 1 166 ? 1.950 11.539 -8.744 1.00 87.31 166 ALA A C 1
ATOM 1350 O O . ALA A 1 166 ? 1.857 12.690 -9.167 1.00 87.31 166 ALA A O 1
ATOM 1351 N N . ALA A 1 167 ? 3.116 10.889 -8.670 1.00 85.44 167 ALA A N 1
ATOM 1352 C CA . ALA A 1 167 ? 4.385 11.463 -9.111 1.00 85.44 167 ALA A CA 1
ATOM 1353 C C . ALA A 1 167 ? 4.331 11.839 -10.598 1.00 85.44 167 ALA A C 1
ATOM 1355 O O . ALA A 1 167 ? 4.618 12.983 -10.947 1.00 85.44 167 ALA A O 1
ATOM 1356 N N . LEU A 1 168 ? 3.841 10.939 -11.455 1.00 84.00 168 LEU A N 1
ATOM 1357 C CA . LEU A 1 168 ? 3.672 11.224 -12.882 1.00 84.00 168 LEU A CA 1
ATOM 1358 C C . LEU A 1 168 ? 2.694 12.378 -13.128 1.00 84.00 168 LEU A C 1
ATOM 1360 O O . LEU A 1 168 ? 2.961 13.239 -13.954 1.00 84.00 168 LEU A O 1
ATOM 1364 N N . LYS A 1 169 ? 1.589 12.476 -12.380 1.00 83.06 169 LYS A N 1
ATOM 1365 C CA . LYS A 1 169 ? 0.640 13.600 -12.511 1.00 83.06 169 LYS A CA 1
ATOM 1366 C C . LYS A 1 169 ? 1.246 14.965 -12.173 1.00 83.06 169 LYS A C 1
ATOM 1368 O O . LYS A 1 169 ? 0.702 15.973 -12.616 1.00 83.06 169 LYS A O 1
ATOM 1373 N N . THR A 1 170 ? 2.332 15.028 -11.398 1.00 79.44 170 THR A N 1
ATOM 1374 C CA . THR A 1 170 ? 3.026 16.305 -11.143 1.00 79.44 170 THR A CA 1
ATOM 1375 C C . THR A 1 170 ? 3.821 16.798 -12.349 1.00 79.44 170 THR A C 1
ATOM 1377 O O . THR A 1 170 ? 4.087 17.994 -12.471 1.00 79.44 170 THR A O 1
ATOM 1380 N N . GLU A 1 171 ? 4.150 15.906 -13.280 1.00 76.62 171 GLU A N 1
ATOM 1381 C CA . GLU A 1 171 ? 4.802 16.259 -14.528 1.00 76.62 171 GLU A CA 1
ATOM 1382 C C . GLU A 1 171 ? 3.748 16.742 -15.534 1.00 76.62 171 GLU A C 1
ATOM 1384 O O . GLU A 1 171 ? 2.865 15.996 -15.958 1.00 76.62 171 GLU A O 1
ATOM 1389 N N . ALA A 1 172 ? 3.835 18.015 -15.937 1.00 57.06 172 ALA A N 1
ATOM 1390 C CA . ALA A 1 172 ? 2.816 18.684 -16.756 1.00 57.06 172 ALA A CA 1
ATOM 1391 C C . ALA A 1 172 ? 2.456 17.934 -18.058 1.00 57.06 172 ALA A C 1
ATOM 1393 O O . ALA A 1 172 ? 1.321 18.011 -18.518 1.00 57.06 172 ALA A O 1
ATOM 1394 N N . GLN A 1 173 ? 3.398 17.178 -18.632 1.00 64.56 173 GLN A N 1
ATOM 1395 C CA . GLN A 1 173 ? 3.185 16.377 -19.847 1.00 64.56 173 GLN A CA 1
ATOM 1396 C C . GLN A 1 173 ? 2.340 15.111 -19.605 1.00 64.56 173 GLN A C 1
ATOM 1398 O O . GLN A 1 173 ? 1.715 14.588 -20.530 1.00 64.56 173 GLN A O 1
ATOM 1403 N N . PHE A 1 174 ? 2.294 14.617 -18.367 1.00 68.44 174 PHE A N 1
ATOM 1404 C CA . PHE A 1 174 ? 1.588 13.392 -17.994 1.00 68.44 174 PHE A CA 1
ATOM 1405 C C . PHE A 1 174 ? 0.192 13.655 -17.418 1.00 68.44 174 PHE A C 1
ATOM 1407 O O . PHE A 1 174 ? -0.705 12.833 -17.594 1.00 68.44 174 PHE A O 1
ATOM 1414 N N . ALA A 1 175 ? -0.035 14.809 -16.784 1.00 67.38 175 ALA A N 1
ATOM 1415 C CA . ALA A 1 175 ? -1.327 15.139 -16.175 1.00 67.38 175 ALA A CA 1
ATOM 1416 C C . ALA A 1 175 ? -2.507 15.059 -17.166 1.00 67.38 175 ALA A C 1
ATOM 1418 O O . ALA A 1 175 ? -3.531 14.444 -16.865 1.00 67.38 175 ALA A O 1
ATOM 1419 N N . GLU A 1 176 ? -2.355 15.637 -18.361 1.00 67.12 176 GLU A N 1
ATOM 1420 C CA . GLU A 1 176 ? -3.399 15.613 -19.394 1.00 67.12 176 GLU A CA 1
ATOM 1421 C C . GLU A 1 176 ? -3.494 14.243 -20.072 1.00 67.12 176 GLU A C 1
ATOM 1423 O O . GLU A 1 176 ? -4.589 13.720 -20.285 1.00 67.12 176 GLU A O 1
ATOM 1428 N N . THR A 1 177 ? -2.357 13.610 -20.363 1.00 71.25 177 THR A N 1
ATOM 1429 C CA . THR A 1 177 ? -2.321 12.344 -21.109 1.00 71.25 177 THR A CA 1
ATOM 1430 C C . THR A 1 177 ? -2.878 11.171 -20.311 1.00 71.25 177 THR A C 1
ATOM 1432 O O . THR A 1 177 ? -3.517 10.297 -20.893 1.00 71.25 177 THR A O 1
ATOM 1435 N N . LEU A 1 178 ? -2.739 11.174 -18.979 1.00 75.12 178 LEU A N 1
ATOM 1436 C CA . LEU A 1 178 ? -3.338 10.146 -18.128 1.00 75.12 178 LEU A CA 1
ATOM 1437 C C . LEU A 1 178 ? -4.881 10.176 -18.144 1.00 75.12 178 LEU A C 1
ATOM 1439 O O . LEU A 1 178 ? -5.509 9.163 -17.822 1.00 75.12 178 LEU A O 1
ATOM 1443 N N . SER A 1 179 ? -5.490 11.305 -18.524 1.00 72.25 179 SER A N 1
ATOM 1444 C CA . SER A 1 179 ? -6.951 11.471 -18.607 1.00 72.25 179 SER A CA 1
ATOM 1445 C C . SER A 1 179 ? -7.550 11.046 -19.953 1.00 72.25 179 SER A C 1
ATOM 1447 O O . SER A 1 179 ? -8.762 10.854 -20.061 1.00 72.25 179 SER A O 1
ATOM 1449 N N . ILE A 1 180 ? -6.709 10.870 -20.975 1.00 81.50 180 ILE A N 1
ATOM 1450 C CA . ILE A 1 180 ? -7.124 10.456 -22.315 1.00 81.50 180 ILE A CA 1
ATOM 1451 C C . ILE A 1 180 ? -7.143 8.918 -22.378 1.00 81.50 180 ILE A C 1
ATOM 1453 O O . ILE A 1 180 ? -6.211 8.272 -21.883 1.00 81.50 180 ILE A O 1
ATOM 1457 N N . PRO A 1 181 ? -8.175 8.300 -22.988 1.00 81.38 181 PRO A N 1
ATOM 1458 C CA . PRO A 1 181 ? -8.178 6.865 -23.237 1.00 81.38 181 PRO A CA 1
ATOM 1459 C C . PRO A 1 181 ? -6.949 6.451 -24.050 1.00 81.38 181 PRO A C 1
ATOM 1461 O O . PRO A 1 181 ? -6.742 6.929 -25.166 1.00 81.38 181 PRO A O 1
ATOM 1464 N N . TYR A 1 182 ? -6.148 5.546 -23.499 1.00 84.38 182 TYR A N 1
ATOM 1465 C CA . TYR A 1 182 ? -5.105 4.866 -24.253 1.00 84.38 182 TYR A CA 1
ATOM 1466 C C . TYR A 1 182 ? -5.787 3.737 -25.031 1.00 84.38 182 TYR A C 1
ATOM 1468 O O . TYR A 1 182 ? -6.598 2.998 -24.471 1.00 84.38 182 TYR A O 1
ATOM 1476 N N . ILE A 1 183 ? -5.569 3.657 -26.340 1.00 86.25 183 ILE A N 1
ATOM 1477 C CA . ILE A 1 183 ? -6.294 2.740 -27.228 1.00 86.25 183 ILE A CA 1
ATOM 1478 C C . ILE A 1 183 ? -5.281 2.068 -28.153 1.00 86.25 183 ILE A C 1
ATOM 1480 O O . ILE A 1 183 ? -4.318 2.700 -28.580 1.00 86.25 183 ILE A O 1
ATOM 1484 N N . GLY A 1 184 ? -5.549 0.813 -28.519 1.00 87.19 184 GLY A N 1
ATOM 1485 C CA . GLY A 1 184 ? -4.802 0.093 -29.554 1.00 87.19 184 GLY A CA 1
ATOM 1486 C C . GLY A 1 184 ? -3.721 -0.851 -29.033 1.00 87.19 184 GLY A C 1
ATOM 1487 O O . GLY A 1 184 ? -3.008 -1.425 -29.840 1.00 87.19 184 GLY A O 1
ATOM 1488 N N . HIS A 1 185 ? -3.628 -1.050 -27.718 1.00 88.44 185 HIS A N 1
ATOM 1489 C CA . HIS A 1 185 ? -2.598 -1.862 -27.057 1.00 88.44 185 HIS A CA 1
ATOM 1490 C C . HIS A 1 185 ? -3.136 -3.174 -26.458 1.00 88.44 185 HIS A C 1
ATOM 1492 O O . HIS A 1 185 ? -2.676 -3.658 -25.421 1.00 88.44 185 HIS A O 1
ATOM 1498 N N . SER A 1 186 ? -4.189 -3.739 -27.058 1.00 90.31 186 SER A N 1
ATOM 1499 C CA . SER A 1 186 ? -4.836 -4.959 -26.550 1.00 90.31 186 SER A CA 1
ATOM 1500 C C . SER A 1 186 ? -3.937 -6.193 -26.636 1.00 90.31 186 SER A C 1
ATOM 1502 O O . SER A 1 186 ? -4.061 -7.100 -25.814 1.00 90.31 186 SER A O 1
ATOM 1504 N N . GLU A 1 187 ? -3.041 -6.240 -27.625 1.00 92.38 187 GLU A N 1
ATOM 1505 C CA . GLU A 1 187 ? -2.086 -7.339 -27.780 1.00 92.38 187 GLU A CA 1
ATOM 1506 C C . GLU A 1 187 ? -1.031 -7.297 -26.669 1.00 92.38 187 GLU A C 1
ATOM 1508 O O . GLU A 1 187 ? -0.767 -8.311 -26.028 1.00 92.38 187 GLU A O 1
ATOM 1513 N N . GLU A 1 188 ? -0.509 -6.113 -26.355 1.00 93.19 188 GLU A N 1
ATOM 1514 C CA . GLU A 1 188 ? 0.444 -5.882 -25.274 1.00 93.19 188 GLU A CA 1
ATOM 1515 C C . GLU A 1 188 ? -0.179 -6.166 -23.904 1.00 93.19 188 GLU A C 1
ATOM 1517 O O . GLU A 1 188 ? 0.462 -6.783 -23.052 1.00 93.19 188 GLU A O 1
ATOM 1522 N N . GLN A 1 189 ? -1.444 -5.786 -23.690 1.00 92.38 189 GLN A N 1
ATOM 1523 C CA . GLN A 1 189 ? -2.170 -6.165 -22.473 1.00 92.38 189 GLN A CA 1
ATOM 1524 C C . GLN A 1 189 ? -2.292 -7.683 -22.328 1.00 92.38 189 GLN A C 1
ATOM 1526 O O . GLN A 1 189 ? -2.118 -8.208 -21.229 1.00 92.38 189 GLN A O 1
ATOM 1531 N N . LYS A 1 190 ? -2.564 -8.398 -23.425 1.00 93.88 190 LYS A N 1
ATOM 1532 C CA . LYS A 1 190 ? -2.631 -9.861 -23.407 1.00 93.88 190 LYS A CA 1
ATOM 1533 C C . LYS A 1 190 ? -1.265 -10.480 -23.103 1.00 93.88 190 LYS A C 1
ATOM 1535 O O . LYS A 1 190 ? -1.191 -11.394 -22.291 1.00 93.88 190 LYS A O 1
ATOM 1540 N N . LEU A 1 191 ? -0.186 -9.956 -23.689 1.00 94.44 191 LEU A N 1
ATOM 1541 C CA . LEU A 1 191 ? 1.180 -10.393 -23.377 1.00 94.44 191 LEU A CA 1
ATOM 1542 C C . LEU A 1 191 ? 1.513 -10.201 -21.894 1.00 94.44 191 LEU A C 1
ATOM 1544 O O . LEU A 1 191 ? 2.164 -11.054 -21.293 1.00 94.44 191 LEU A O 1
ATOM 1548 N N . PHE A 1 192 ? 1.054 -9.101 -21.297 1.00 95.38 192 PHE A N 1
ATOM 1549 C CA . PHE A 1 192 ? 1.200 -8.872 -19.866 1.00 95.38 192 PHE A CA 1
ATOM 1550 C C . PHE A 1 192 ? 0.397 -9.875 -19.023 1.00 95.38 192 PHE A C 1
ATOM 1552 O O . PHE A 1 192 ? 0.929 -10.414 -18.052 1.00 95.38 192 PHE A O 1
ATOM 1559 N N . ASP A 1 193 ? -0.846 -10.173 -19.403 1.00 94.12 193 ASP A N 1
ATOM 1560 C CA . ASP A 1 193 ? -1.671 -11.171 -18.711 1.00 94.12 193 ASP A CA 1
ATOM 1561 C C . ASP A 1 193 ? -1.033 -12.568 -18.774 1.00 94.12 193 ASP A C 1
ATOM 1563 O O . ASP A 1 193 ? -0.877 -13.237 -17.749 1.00 94.12 193 ASP A O 1
ATOM 1567 N N . ASP A 1 194 ? -0.587 -12.982 -19.963 1.00 94.69 194 ASP A N 1
ATOM 1568 C CA . ASP A 1 194 ? 0.117 -14.248 -20.177 1.00 94.69 194 ASP A CA 1
ATOM 1569 C C . ASP A 1 194 ? 1.421 -14.291 -19.359 1.00 94.69 194 ASP A C 1
ATOM 1571 O O . ASP A 1 194 ? 1.753 -15.305 -18.734 1.00 94.69 194 ASP A O 1
ATOM 1575 N N . PHE A 1 195 ? 2.143 -13.167 -19.288 1.00 94.50 195 PHE A N 1
ATOM 1576 C CA . PHE A 1 195 ? 3.322 -13.021 -18.442 1.00 94.50 195 PHE A CA 1
ATOM 1577 C C . PHE A 1 195 ? 2.997 -13.204 -16.959 1.00 94.50 195 PHE A C 1
ATOM 1579 O O . PHE A 1 195 ? 3.719 -13.941 -16.287 1.00 94.50 195 PHE A O 1
ATOM 1586 N N . LEU A 1 196 ? 1.929 -12.592 -16.434 1.00 92.06 196 LEU A N 1
ATOM 1587 C CA . LEU A 1 196 ? 1.523 -12.749 -15.033 1.00 92.06 196 LEU A CA 1
ATOM 1588 C C . LEU A 1 196 ? 1.158 -14.197 -14.689 1.00 92.06 196 LEU A C 1
ATOM 1590 O O . LEU A 1 196 ? 1.482 -14.651 -13.593 1.00 92.06 196 LEU A O 1
ATOM 1594 N N . LEU A 1 197 ? 0.593 -14.952 -15.629 1.00 91.12 197 LEU A N 1
ATOM 1595 C CA . LEU A 1 197 ? 0.249 -16.365 -15.432 1.00 91.12 197 LEU A CA 1
ATOM 1596 C C . LEU A 1 197 ? 1.437 -17.323 -15.625 1.00 91.12 197 LEU A C 1
ATOM 1598 O O . LEU A 1 197 ? 1.428 -18.441 -15.103 1.00 91.12 197 LEU A O 1
ATOM 1602 N N . SER A 1 198 ? 2.475 -16.903 -16.353 1.00 90.62 198 SER A N 1
ATOM 1603 C CA . SER A 1 198 ? 3.638 -17.744 -16.653 1.00 90.62 198 SER A CA 1
ATOM 1604 C C . SER A 1 198 ? 4.422 -18.129 -15.395 1.00 90.62 198 SER A C 1
ATOM 1606 O O . SER A 1 198 ? 4.794 -17.280 -14.588 1.00 90.62 198 SER A O 1
ATOM 1608 N N . LYS A 1 199 ? 4.734 -19.416 -15.228 1.00 86.94 199 LYS A N 1
ATOM 1609 C CA . LYS A 1 199 ? 5.624 -19.891 -14.148 1.00 86.94 199 LYS A CA 1
ATOM 1610 C C . LYS A 1 199 ? 7.106 -19.814 -14.523 1.00 86.94 199 LYS A C 1
ATOM 1612 O O . LYS A 1 199 ? 7.955 -19.737 -13.643 1.00 86.94 199 LYS A O 1
ATOM 1617 N N . GLU A 1 200 ? 7.392 -19.820 -15.822 1.00 86.88 200 GLU A N 1
ATOM 1618 C CA . GLU A 1 200 ? 8.740 -19.837 -16.402 1.00 86.88 200 GLU A CA 1
ATOM 1619 C C . GLU A 1 200 ? 9.277 -18.408 -16.578 1.00 86.88 200 GLU A C 1
ATOM 1621 O O . GLU A 1 200 ? 10.437 -18.108 -16.297 1.00 86.88 200 GLU A O 1
ATOM 1626 N N . THR A 1 201 ? 8.412 -17.497 -17.028 1.00 89.50 201 THR A N 1
ATOM 1627 C CA . THR A 1 201 ? 8.793 -16.128 -17.375 1.00 89.50 201 THR A CA 1
ATOM 1628 C C . THR A 1 201 ? 8.750 -15.246 -16.136 1.00 89.50 201 THR A C 1
ATOM 1630 O O . THR A 1 201 ? 7.691 -15.024 -15.547 1.00 89.50 201 THR A O 1
ATOM 1633 N N . ARG A 1 202 ? 9.911 -14.710 -15.750 1.00 90.62 202 ARG A N 1
ATOM 1634 C CA . ARG A 1 202 ? 10.044 -13.829 -14.578 1.00 90.62 202 ARG A CA 1
ATOM 1635 C C . ARG A 1 202 ? 10.313 -12.369 -14.920 1.00 90.62 202 ARG A C 1
ATOM 1637 O O . ARG A 1 202 ? 10.072 -11.503 -14.089 1.00 90.62 202 ARG A O 1
ATOM 1644 N N . VAL A 1 203 ? 10.770 -12.082 -16.136 1.00 91.88 203 VAL A N 1
ATOM 1645 C CA . VAL A 1 203 ? 11.022 -10.712 -16.589 1.00 91.88 203 VAL A CA 1
ATOM 1646 C C . VAL A 1 203 ? 10.305 -10.452 -17.906 1.00 91.88 203 VAL A C 1
ATOM 1648 O O . VAL A 1 203 ? 10.441 -11.235 -18.844 1.00 91.88 203 VAL A O 1
ATOM 1651 N N . LEU A 1 204 ? 9.573 -9.341 -17.963 1.00 93.62 204 LEU A N 1
ATOM 1652 C CA . LEU A 1 204 ? 8.944 -8.805 -19.162 1.00 93.62 204 LEU A CA 1
ATOM 1653 C C . LEU A 1 204 ? 9.624 -7.479 -19.545 1.00 93.62 204 LEU A C 1
ATOM 1655 O O . LEU A 1 204 ? 9.379 -6.454 -18.902 1.00 93.62 204 LEU A O 1
ATOM 1659 N N . PRO A 1 205 ? 10.494 -7.467 -20.565 1.00 92.81 205 PRO A N 1
ATOM 1660 C CA . PRO A 1 205 ? 11.034 -6.225 -21.094 1.00 92.81 205 PRO A CA 1
ATOM 1661 C C . PRO A 1 205 ? 10.001 -5.532 -21.995 1.00 92.81 205 PRO A C 1
ATOM 1663 O O . PRO A 1 205 ? 9.426 -6.154 -22.885 1.00 92.81 205 PRO A O 1
ATOM 1666 N N . ILE A 1 206 ? 9.808 -4.230 -21.801 1.00 93.25 206 ILE A N 1
ATOM 1667 C CA . ILE A 1 206 ? 8.987 -3.374 -22.665 1.00 93.25 206 ILE A CA 1
ATOM 1668 C C . ILE A 1 206 ? 9.929 -2.426 -23.384 1.00 93.25 206 ILE A C 1
ATOM 1670 O O . ILE A 1 206 ? 10.454 -1.480 -22.800 1.00 93.25 206 ILE A O 1
ATOM 1674 N N . ILE A 1 207 ? 10.187 -2.716 -24.652 1.00 91.25 207 ILE A N 1
ATOM 1675 C CA . ILE A 1 207 ? 11.242 -2.061 -25.416 1.00 91.25 207 ILE A CA 1
ATOM 1676 C C . ILE A 1 207 ? 10.614 -1.106 -26.416 1.00 91.25 207 ILE A C 1
ATOM 1678 O O . ILE A 1 207 ? 9.766 -1.498 -27.212 1.00 91.25 207 ILE A O 1
ATOM 1682 N N . GLY A 1 208 ? 11.096 0.131 -26.429 1.00 89.06 208 GLY A N 1
ATOM 1683 C CA . GLY A 1 208 ? 10.795 1.038 -27.522 1.00 89.06 208 GLY A CA 1
ATOM 1684 C C . GLY A 1 208 ? 11.273 2.460 -27.286 1.00 89.06 208 GLY A C 1
ATOM 1685 O O . GLY A 1 208 ? 11.748 2.816 -26.200 1.00 89.06 208 GLY A O 1
ATOM 1686 N N . GLU A 1 209 ? 11.194 3.260 -28.342 1.00 88.62 209 GLU A N 1
ATOM 1687 C CA . GLU A 1 209 ? 11.731 4.618 -28.369 1.00 88.62 209 GLU A CA 1
ATOM 1688 C C . GLU A 1 209 ? 11.091 5.540 -27.319 1.00 88.62 209 GLU A C 1
ATOM 1690 O O . GLU A 1 209 ? 10.077 5.227 -26.684 1.00 88.62 209 GLU A O 1
ATOM 1695 N N . GLY A 1 210 ? 11.718 6.692 -27.088 1.00 86.00 210 GLY A N 1
ATOM 1696 C CA . GLY A 1 210 ? 11.127 7.735 -26.249 1.00 86.00 210 GLY A CA 1
ATOM 1697 C C . GLY A 1 210 ? 9.791 8.217 -26.826 1.00 86.00 210 GLY A C 1
ATOM 1698 O O . GLY A 1 210 ? 9.650 8.352 -28.037 1.00 86.00 210 GLY A O 1
ATOM 1699 N N . GLY A 1 211 ? 8.806 8.476 -25.962 1.00 83.69 211 GLY A N 1
ATOM 1700 C CA . GLY A 1 211 ? 7.523 9.067 -26.366 1.00 83.69 211 GLY A CA 1
ATOM 1701 C C . GLY A 1 211 ? 6.458 8.099 -26.896 1.00 83.69 211 GLY A C 1
ATOM 1702 O O . GLY A 1 211 ? 5.347 8.537 -27.164 1.00 83.69 211 GLY A O 1
ATOM 1703 N N . ILE A 1 212 ? 6.726 6.789 -26.984 1.00 87.38 212 ILE A N 1
ATOM 1704 C CA . ILE A 1 212 ? 5.731 5.804 -27.467 1.00 87.38 212 ILE A CA 1
ATOM 1705 C C . ILE A 1 212 ? 4.654 5.421 -26.431 1.00 87.38 212 ILE A C 1
ATOM 1707 O O . ILE A 1 212 ? 3.787 4.601 -26.715 1.00 87.38 212 ILE A O 1
ATOM 1711 N N . GLY A 1 213 ? 4.733 5.963 -25.210 1.00 87.81 213 GLY A N 1
ATOM 1712 C CA . GLY A 1 213 ? 3.767 5.684 -24.141 1.00 87.81 213 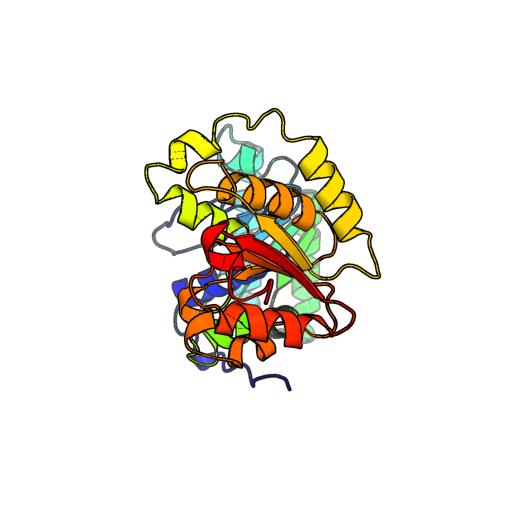GLY A CA 1
ATOM 1713 C C . GLY A 1 213 ? 4.121 4.531 -23.191 1.00 87.81 213 GLY A C 1
ATOM 1714 O O . GLY A 1 213 ? 3.233 4.051 -22.497 1.00 87.81 213 GLY A O 1
ATOM 1715 N N . LYS A 1 214 ? 5.393 4.106 -23.089 1.00 91.50 214 LYS A N 1
ATOM 1716 C CA . LYS A 1 214 ? 5.816 3.012 -22.178 1.00 91.50 214 LYS A CA 1
ATOM 1717 C C . LYS A 1 214 ? 5.384 3.240 -20.725 1.00 91.50 214 LYS A C 1
ATOM 1719 O O . LYS A 1 214 ? 4.739 2.377 -20.147 1.00 91.50 214 LYS A O 1
ATOM 1724 N N . THR A 1 215 ? 5.678 4.412 -20.165 1.00 91.25 215 THR A N 1
ATOM 1725 C CA . THR A 1 215 ? 5.291 4.781 -18.794 1.00 91.25 215 THR A CA 1
ATOM 1726 C C . THR A 1 215 ? 3.772 4.757 -18.594 1.00 91.25 215 THR A C 1
ATOM 1728 O O . THR A 1 215 ? 3.290 4.246 -17.586 1.00 91.25 215 THR A O 1
ATOM 1731 N N . ARG A 1 216 ? 2.990 5.230 -19.579 1.00 88.75 216 ARG A N 1
ATOM 1732 C CA . ARG A 1 216 ? 1.519 5.142 -19.540 1.00 88.75 216 ARG A CA 1
ATOM 1733 C C . ARG A 1 216 ? 1.055 3.689 -19.526 1.00 88.75 216 ARG A C 1
ATOM 1735 O O . ARG A 1 216 ? 0.229 3.327 -18.694 1.00 88.75 216 ARG A O 1
ATOM 1742 N N . PHE A 1 217 ? 1.608 2.867 -20.414 1.00 92.19 217 PHE A N 1
ATOM 1743 C CA . PHE A 1 217 ? 1.297 1.446 -20.473 1.00 92.19 217 PHE A CA 1
ATOM 1744 C C . PHE A 1 217 ? 1.637 0.739 -19.153 1.00 92.19 217 PHE A C 1
ATOM 1746 O O . PHE A 1 217 ? 0.811 -0.020 -18.653 1.00 92.19 217 PHE A O 1
ATOM 1753 N N . LEU A 1 218 ? 2.792 1.051 -18.544 1.00 94.06 218 LEU A N 1
ATOM 1754 C CA . LEU A 1 218 ? 3.174 0.552 -17.221 1.00 94.06 218 LEU A CA 1
ATOM 1755 C C . LEU A 1 218 ? 2.117 0.880 -16.162 1.00 94.06 218 LEU A C 1
ATOM 1757 O O . LEU A 1 218 ? 1.738 -0.014 -15.416 1.00 94.06 218 LEU A O 1
ATOM 1761 N N . ILE A 1 219 ? 1.611 2.117 -16.109 1.00 90.75 219 ILE A N 1
ATOM 1762 C CA . ILE A 1 219 ? 0.572 2.511 -15.141 1.00 90.75 219 ILE A CA 1
ATOM 1763 C C . ILE A 1 219 ? -0.716 1.690 -15.313 1.00 90.75 219 ILE A C 1
ATOM 1765 O O . ILE A 1 219 ? -1.287 1.216 -14.332 1.00 90.75 219 ILE A O 1
ATOM 1769 N N . GLU A 1 220 ? -1.156 1.457 -16.545 1.00 89.75 220 GLU A N 1
ATOM 1770 C CA . GLU A 1 220 ? -2.385 0.692 -16.786 1.00 89.75 220 GLU A CA 1
ATOM 1771 C C . GLU A 1 220 ? -2.251 -0.781 -16.390 1.00 89.75 220 GLU A C 1
ATOM 1773 O O . GLU A 1 220 ? -3.140 -1.339 -15.737 1.00 89.75 220 GLU A O 1
ATOM 1778 N N . ILE A 1 221 ? -1.128 -1.418 -16.734 1.00 92.75 221 ILE A N 1
ATOM 1779 C CA . ILE A 1 221 ? -0.910 -2.825 -16.386 1.00 92.75 221 ILE A CA 1
ATOM 1780 C C . ILE A 1 221 ? -0.729 -3.015 -14.876 1.00 92.75 221 ILE A C 1
ATOM 1782 O O . ILE A 1 221 ? -1.171 -4.032 -14.344 1.00 92.75 221 ILE A O 1
ATOM 1786 N N . VAL A 1 222 ? -0.152 -2.044 -14.154 1.00 92.19 222 VAL A N 1
ATOM 1787 C CA . VAL A 1 222 ? 0.012 -2.146 -12.691 1.00 92.19 222 VAL A CA 1
ATOM 1788 C C . VAL A 1 222 ? -1.288 -1.927 -11.945 1.00 92.19 222 VAL A C 1
ATOM 1790 O O . VAL A 1 222 ? -1.548 -2.648 -10.987 1.00 92.19 222 VAL A O 1
ATOM 1793 N N . GLN A 1 223 ? -2.132 -0.999 -12.405 1.00 88.81 223 GLN A N 1
ATOM 1794 C CA . GLN A 1 223 ? -3.478 -0.817 -11.862 1.00 88.81 223 GLN A CA 1
ATOM 1795 C C . GLN A 1 223 ? -4.296 -2.099 -12.043 1.00 88.81 223 GLN A C 1
ATOM 1797 O O . GLN A 1 223 ? -4.958 -2.558 -11.115 1.00 88.81 223 GLN A O 1
ATOM 1802 N N . LYS A 1 224 ? -4.193 -2.740 -13.215 1.00 88.75 224 LYS A N 1
ATOM 1803 C CA . LYS A 1 224 ? -4.818 -4.044 -13.462 1.00 88.75 224 LYS A CA 1
ATOM 1804 C C . LYS A 1 224 ? -4.231 -5.144 -12.573 1.00 88.75 224 LYS A C 1
ATOM 1806 O O . LYS A 1 224 ? -4.987 -5.931 -12.007 1.00 88.75 224 LYS A O 1
ATOM 1811 N N . ALA A 1 225 ? -2.907 -5.207 -12.439 1.00 91.62 225 ALA A N 1
ATOM 1812 C CA . ALA A 1 225 ? -2.229 -6.220 -11.636 1.00 91.62 225 ALA A CA 1
ATOM 1813 C C . ALA A 1 225 ? -2.592 -6.114 -10.155 1.00 91.62 225 ALA A C 1
ATOM 1815 O O . ALA A 1 225 ? -2.882 -7.134 -9.541 1.00 91.62 225 ALA A O 1
ATOM 1816 N N . ALA A 1 226 ? -2.656 -4.898 -9.614 1.00 87.06 226 ALA A N 1
ATOM 1817 C CA . ALA A 1 226 ? -2.932 -4.644 -8.205 1.00 87.06 226 ALA A CA 1
ATOM 1818 C C . ALA A 1 226 ? -4.362 -5.010 -7.759 1.00 87.06 226 ALA A C 1
ATOM 1820 O O . ALA A 1 226 ? -4.640 -5.029 -6.565 1.00 87.06 226 ALA A O 1
ATOM 1821 N N . ARG A 1 227 ? -5.261 -5.355 -8.695 1.00 83.56 227 ARG A N 1
ATOM 1822 C CA . ARG A 1 227 ? -6.568 -5.971 -8.392 1.00 83.56 227 ARG A CA 1
ATOM 1823 C C . ARG A 1 227 ? -6.471 -7.454 -8.023 1.00 83.56 227 ARG A C 1
ATOM 1825 O O . ARG A 1 227 ? -7.443 -8.039 -7.555 1.00 83.56 227 ARG A O 1
ATOM 1832 N N . ASN A 1 228 ? -5.324 -8.076 -8.277 1.00 84.62 228 ASN A N 1
ATOM 1833 C CA . ASN A 1 228 ? -5.027 -9.453 -7.900 1.00 84.62 228 ASN A CA 1
ATOM 1834 C C . ASN A 1 228 ? -4.274 -9.465 -6.559 1.00 84.62 228 ASN A C 1
ATOM 1836 O O . ASN A 1 228 ? -3.702 -8.445 -6.179 1.00 84.62 228 ASN A O 1
ATOM 1840 N N . PRO A 1 229 ? -4.206 -10.606 -5.848 1.00 84.56 229 PRO A N 1
ATOM 1841 C CA . PRO A 1 229 ? -3.465 -10.733 -4.588 1.00 84.56 229 PRO A CA 1
ATOM 1842 C C . PRO A 1 229 ? -1.934 -10.775 -4.796 1.00 84.56 229 PRO A C 1
ATOM 1844 O O . PRO A 1 229 ? -1.242 -11.613 -4.221 1.00 84.56 229 PRO A O 1
ATOM 1847 N N . ILE A 1 230 ? -1.406 -9.874 -5.626 1.00 89.31 230 ILE A N 1
ATOM 1848 C CA . ILE A 1 230 ? 0.013 -9.686 -5.917 1.00 89.31 230 ILE A CA 1
ATOM 1849 C C . ILE A 1 230 ? 0.458 -8.327 -5.382 1.00 89.31 230 ILE A C 1
ATOM 1851 O O . ILE A 1 230 ? -0.205 -7.309 -5.572 1.00 89.31 230 ILE A O 1
ATOM 1855 N N . GLN A 1 231 ? 1.611 -8.295 -4.724 1.00 90.12 231 GLN A N 1
ATOM 1856 C CA . GLN A 1 231 ? 2.217 -7.041 -4.306 1.00 90.12 231 GLN A CA 1
ATOM 1857 C C . GLN A 1 231 ? 2.819 -6.343 -5.524 1.00 90.12 231 GLN A C 1
ATOM 1859 O O . GLN A 1 231 ? 3.707 -6.894 -6.171 1.00 90.12 231 GLN A O 1
ATOM 1864 N N . VAL A 1 232 ? 2.394 -5.116 -5.812 1.00 93.56 232 VAL A N 1
ATOM 1865 C CA . VAL A 1 232 ? 2.977 -4.316 -6.894 1.00 93.56 232 VAL A CA 1
ATOM 1866 C C . VAL A 1 232 ? 3.877 -3.230 -6.313 1.00 93.56 232 VAL A C 1
ATOM 1868 O O . VAL A 1 232 ? 3.442 -2.436 -5.482 1.00 93.56 232 VAL A O 1
ATOM 1871 N N . LEU A 1 233 ? 5.139 -3.207 -6.744 1.00 93.88 233 LEU A N 1
ATOM 1872 C CA . LEU A 1 233 ? 6.168 -2.281 -6.271 1.00 93.88 233 LEU A CA 1
ATOM 1873 C C . LEU A 1 233 ? 6.720 -1.473 -7.445 1.00 93.88 233 LEU A C 1
ATOM 1875 O O . LEU A 1 233 ? 7.332 -2.038 -8.351 1.00 93.88 233 LEU A O 1
ATOM 1879 N N . TRP A 1 234 ? 6.557 -0.151 -7.418 1.00 95.50 234 TRP A N 1
ATOM 1880 C CA . TRP A 1 234 ? 7.165 0.725 -8.417 1.00 95.50 234 TRP A CA 1
ATOM 1881 C C . TRP A 1 234 ? 8.555 1.167 -7.965 1.00 95.50 234 TRP A C 1
ATOM 1883 O O . TRP A 1 234 ? 8.706 1.779 -6.909 1.00 95.50 234 TRP A O 1
ATOM 1893 N N . ALA A 1 235 ? 9.583 0.849 -8.743 1.00 94.50 235 ALA A N 1
ATOM 1894 C CA . ALA A 1 235 ? 10.972 1.148 -8.428 1.00 94.50 235 ALA A CA 1
ATOM 1895 C C . ALA A 1 235 ? 11.245 2.653 -8.388 1.00 94.50 235 ALA A C 1
ATOM 1897 O O . ALA A 1 235 ? 11.007 3.371 -9.359 1.00 94.50 235 ALA A O 1
ATOM 1898 N N . ASN A 1 236 ? 11.865 3.116 -7.303 1.00 92.75 236 ASN A N 1
ATOM 1899 C CA . ASN A 1 236 ? 12.611 4.365 -7.322 1.00 92.75 236 ASN A CA 1
ATOM 1900 C C . ASN A 1 236 ? 14.007 4.077 -7.896 1.00 92.75 236 ASN A C 1
ATOM 1902 O O . ASN A 1 236 ? 14.934 3.710 -7.170 1.00 92.75 236 ASN A O 1
ATOM 1906 N N . VAL A 1 237 ? 14.136 4.209 -9.218 1.00 91.75 237 VAL A N 1
ATOM 1907 C CA . VAL A 1 237 ? 15.353 3.870 -9.973 1.00 91.75 237 VAL A CA 1
ATOM 1908 C C . VAL A 1 237 ? 16.586 4.603 -9.447 1.00 91.75 237 VAL A C 1
ATOM 1910 O O . VAL A 1 237 ? 17.653 3.993 -9.350 1.00 91.75 237 VAL A O 1
ATOM 1913 N N . GLU A 1 238 ? 16.454 5.877 -9.077 1.00 88.88 238 GLU A N 1
ATOM 1914 C CA . GLU A 1 238 ? 17.560 6.676 -8.542 1.00 88.88 238 GLU A CA 1
ATOM 1915 C C . GLU A 1 238 ? 18.095 6.054 -7.246 1.00 88.88 238 GLU A C 1
ATOM 1917 O O . GLU A 1 238 ? 19.281 5.736 -7.135 1.00 88.88 238 GLU A O 1
ATOM 1922 N N . THR A 1 239 ? 17.200 5.755 -6.302 1.00 89.00 239 THR A N 1
ATOM 1923 C CA . THR A 1 239 ? 17.591 5.163 -5.014 1.00 89.00 239 THR A CA 1
ATOM 1924 C C . THR A 1 239 ? 18.116 3.734 -5.178 1.00 89.00 239 THR A C 1
ATOM 1926 O O . THR A 1 239 ? 19.138 3.373 -4.589 1.00 89.00 239 THR A O 1
ATOM 1929 N N . MET A 1 240 ? 17.460 2.913 -6.004 1.00 90.44 240 MET A N 1
ATOM 1930 C CA . MET A 1 240 ? 17.884 1.530 -6.264 1.00 90.44 240 MET A CA 1
ATOM 1931 C C . MET A 1 240 ? 19.223 1.447 -7.006 1.00 90.44 240 MET A C 1
ATOM 1933 O O . MET A 1 240 ? 19.955 0.463 -6.876 1.00 90.44 240 MET A O 1
ATOM 1937 N N . THR A 1 241 ? 19.582 2.472 -7.779 1.00 89.19 241 THR A N 1
ATOM 1938 C CA . THR A 1 241 ? 20.890 2.520 -8.436 1.00 89.19 241 THR A CA 1
ATOM 1939 C C . THR A 1 241 ? 22.012 2.637 -7.404 1.00 89.19 241 THR A C 1
ATOM 1941 O O . THR A 1 241 ? 23.024 1.951 -7.551 1.00 89.19 241 THR A O 1
ATOM 1944 N N . CYS A 1 242 ? 21.796 3.411 -6.337 1.00 86.06 242 CYS A N 1
ATOM 1945 C CA . CYS A 1 242 ? 22.789 3.741 -5.312 1.00 86.06 242 CYS A CA 1
ATOM 1946 C C . CYS A 1 242 ? 23.008 2.665 -4.233 1.00 86.06 242 CYS A C 1
ATOM 1948 O O . CYS A 1 242 ? 24.006 2.729 -3.519 1.00 86.06 242 CYS A O 1
ATOM 1950 N N . SER A 1 243 ? 22.109 1.687 -4.079 1.00 81.62 243 SER A N 1
ATOM 1951 C CA . SER A 1 243 ? 22.228 0.641 -3.049 1.00 81.62 243 SER A CA 1
ATOM 1952 C C . SER A 1 243 ? 21.700 -0.715 -3.524 1.00 81.62 243 SER A C 1
ATOM 1954 O O . SER A 1 243 ? 20.893 -0.791 -4.445 1.00 81.62 243 SER A O 1
ATOM 1956 N N . ASN A 1 244 ? 22.158 -1.800 -2.894 1.00 81.12 244 ASN A N 1
ATOM 1957 C CA . ASN A 1 244 ? 21.605 -3.151 -3.055 1.00 81.12 244 ASN A CA 1
ATOM 1958 C C . ASN A 1 244 ? 20.551 -3.486 -1.991 1.00 81.12 244 ASN A C 1
ATOM 1960 O O . ASN A 1 244 ? 19.872 -4.501 -2.097 1.00 81.12 244 ASN A O 1
ATOM 1964 N N . ASP A 1 245 ? 20.381 -2.648 -0.970 1.00 82.31 245 ASP A N 1
ATOM 1965 C CA . ASP A 1 245 ? 19.553 -2.982 0.194 1.00 82.31 245 ASP A CA 1
ATOM 1966 C C . ASP A 1 245 ? 18.058 -3.074 -0.121 1.00 82.31 245 ASP A C 1
ATOM 1968 O O . ASP A 1 245 ? 17.293 -3.598 0.690 1.00 82.31 245 ASP A O 1
ATOM 1972 N N . TRP A 1 246 ? 17.638 -2.607 -1.301 1.00 86.12 246 TRP A N 1
ATOM 1973 C CA . TRP A 1 246 ? 16.251 -2.667 -1.757 1.00 86.12 246 TRP A CA 1
ATOM 1974 C C . TRP A 1 246 ? 15.699 -4.096 -1.808 1.00 86.12 246 TRP A C 1
ATOM 1976 O O . TRP A 1 246 ? 14.497 -4.282 -1.668 1.00 86.12 246 TRP A O 1
ATOM 1986 N N . ILE A 1 247 ? 16.549 -5.117 -1.941 1.00 86.12 247 ILE A N 1
ATOM 1987 C CA . ILE A 1 247 ? 16.122 -6.526 -1.949 1.00 86.12 247 ILE A CA 1
ATOM 1988 C C . ILE A 1 247 ? 15.485 -6.903 -0.609 1.00 86.12 247 ILE A C 1
ATOM 1990 O O . ILE A 1 247 ? 14.482 -7.608 -0.570 1.00 86.12 247 ILE A O 1
ATOM 1994 N N . ASN A 1 248 ? 16.026 -6.372 0.491 1.00 84.81 248 ASN A N 1
ATOM 1995 C CA . ASN A 1 248 ? 15.504 -6.608 1.838 1.00 84.81 248 ASN A CA 1
ATOM 1996 C C . ASN A 1 248 ? 14.173 -5.881 2.087 1.00 84.81 248 ASN A C 1
ATOM 1998 O O . ASN A 1 248 ? 13.494 -6.164 3.071 1.00 84.81 248 ASN A O 1
ATOM 2002 N N . ALA A 1 249 ? 13.798 -4.946 1.209 1.00 86.75 249 ALA A N 1
ATOM 2003 C CA . ALA A 1 249 ? 12.525 -4.240 1.275 1.00 86.75 249 ALA A CA 1
ATOM 2004 C C . ALA A 1 249 ? 11.367 -5.045 0.654 1.00 86.75 249 ALA A C 1
ATOM 2006 O O . ALA A 1 249 ? 10.204 -4.686 0.845 1.00 86.75 249 ALA A O 1
ATOM 2007 N N . ILE A 1 250 ? 11.662 -6.137 -0.061 1.00 87.75 250 ILE A N 1
ATOM 2008 C CA . ILE A 1 250 ? 10.654 -7.011 -0.664 1.00 87.75 250 ILE A CA 1
ATOM 2009 C C . ILE A 1 250 ? 10.351 -8.175 0.281 1.00 87.75 250 ILE A C 1
ATOM 2011 O O . ILE A 1 250 ? 11.252 -8.809 0.830 1.00 87.75 250 ILE A O 1
ATOM 2015 N N . ASN A 1 251 ? 9.067 -8.488 0.459 1.00 87.56 251 ASN A N 1
ATOM 2016 C CA . ASN A 1 251 ? 8.654 -9.644 1.244 1.00 87.56 251 ASN A CA 1
ATOM 2017 C C . ASN A 1 251 ? 8.930 -10.944 0.456 1.00 87.56 251 ASN A C 1
ATOM 2019 O O . ASN A 1 251 ? 8.276 -11.187 -0.559 1.00 87.56 251 ASN A O 1
ATOM 2023 N N . PRO A 1 252 ? 9.836 -11.829 0.915 1.00 85.25 252 PRO A N 1
ATOM 2024 C CA . PRO A 1 252 ? 10.203 -13.038 0.172 1.00 85.25 252 PRO A CA 1
ATOM 2025 C C . PRO A 1 252 ? 9.073 -14.072 0.089 1.00 85.25 252 PRO A C 1
ATOM 2027 O O . PRO A 1 252 ? 9.119 -14.985 -0.734 1.00 85.25 252 PRO A O 1
ATOM 2030 N N . SER A 1 253 ? 8.061 -13.969 0.954 1.00 85.31 253 SER A N 1
ATOM 2031 C CA . SER A 1 253 ? 6.928 -14.897 0.958 1.00 85.31 253 SER A CA 1
ATOM 2032 C C . SER A 1 253 ? 5.787 -14.455 0.046 1.00 85.31 253 SER A C 1
ATOM 2034 O O . SER A 1 253 ? 4.991 -15.316 -0.343 1.00 85.31 253 SER A O 1
ATOM 2036 N N . ALA A 1 254 ? 5.719 -13.161 -0.278 1.00 87.94 254 ALA A N 1
ATOM 2037 C CA . ALA A 1 254 ? 4.686 -12.576 -1.117 1.00 87.94 254 ALA A CA 1
ATOM 2038 C C . ALA A 1 254 ? 4.966 -12.839 -2.601 1.00 87.94 254 ALA A C 1
ATOM 2040 O O . ALA A 1 254 ? 6.119 -12.888 -3.033 1.00 87.94 254 ALA A O 1
ATOM 2041 N N . GLU A 1 255 ? 3.898 -13.012 -3.376 1.00 90.62 255 GLU A N 1
ATOM 2042 C CA . GLU A 1 255 ? 3.984 -12.862 -4.823 1.00 90.62 255 GLU A CA 1
ATOM 2043 C C . GLU A 1 255 ? 4.154 -11.372 -5.125 1.00 90.62 255 GLU A C 1
ATOM 2045 O O . GLU A 1 255 ? 3.362 -10.555 -4.647 1.00 90.62 255 GLU A O 1
ATOM 2050 N N . THR A 1 256 ? 5.201 -11.014 -5.869 1.00 91.38 256 THR A N 1
ATOM 2051 C CA . THR A 1 256 ? 5.581 -9.609 -6.066 1.00 91.38 256 THR A CA 1
ATOM 2052 C C . THR A 1 256 ? 5.871 -9.311 -7.530 1.00 91.38 256 THR A C 1
ATOM 2054 O O . THR A 1 256 ? 6.652 -10.008 -8.177 1.00 91.38 256 THR A O 1
ATOM 2057 N N . LEU A 1 257 ? 5.292 -8.223 -8.029 1.00 94.12 257 LEU A N 1
ATOM 2058 C CA . LEU A 1 257 ? 5.593 -7.609 -9.313 1.00 94.12 257 LEU A CA 1
ATOM 2059 C C . LEU A 1 257 ? 6.369 -6.307 -9.093 1.00 94.12 257 LEU A C 1
ATOM 2061 O O . LEU A 1 257 ? 5.843 -5.351 -8.525 1.00 94.12 257 LEU A O 1
ATOM 2065 N N . VAL A 1 258 ? 7.610 -6.258 -9.570 1.00 94.06 258 VAL A N 1
ATOM 2066 C CA . VAL A 1 258 ? 8.461 -5.065 -9.532 1.00 94.06 258 VAL A CA 1
ATOM 2067 C C . VAL A 1 258 ? 8.416 -4.355 -10.880 1.00 94.06 258 VAL A C 1
ATOM 2069 O O . VAL A 1 258 ? 8.613 -4.963 -11.929 1.00 94.06 258 VAL A O 1
ATOM 2072 N N . ILE A 1 259 ? 8.181 -3.052 -10.863 1.00 96.00 259 ILE A N 1
ATOM 2073 C CA . ILE A 1 259 ? 8.047 -2.233 -12.065 1.00 96.00 259 ILE A CA 1
ATOM 2074 C C . ILE A 1 259 ? 9.217 -1.280 -12.118 1.00 96.00 259 ILE A C 1
ATOM 2076 O O . ILE A 1 259 ? 9.438 -0.532 -11.171 1.00 96.00 259 ILE A O 1
ATOM 2080 N N . ILE A 1 260 ? 9.977 -1.322 -13.206 1.00 94.81 260 ILE A N 1
ATOM 2081 C CA . ILE A 1 260 ? 11.186 -0.521 -13.364 1.00 94.81 260 ILE A CA 1
ATOM 2082 C C . ILE A 1 260 ? 11.049 0.306 -14.632 1.00 94.81 260 ILE A C 1
ATOM 2084 O O . ILE A 1 260 ? 11.140 -0.225 -15.741 1.00 94.81 260 ILE A O 1
ATOM 2088 N N . ASP A 1 261 ? 10.814 1.603 -14.455 1.00 93.56 261 ASP A N 1
ATOM 2089 C CA . ASP A 1 261 ? 10.609 2.527 -15.564 1.00 93.56 261 ASP A CA 1
ATOM 2090 C C . ASP A 1 261 ? 11.927 3.181 -16.001 1.00 93.56 261 ASP A C 1
ATOM 2092 O O . ASP A 1 261 ? 12.612 3.821 -15.207 1.00 93.56 261 ASP A O 1
ATOM 2096 N N . GLU A 1 262 ? 12.301 2.954 -17.260 1.00 90.19 262 GLU A N 1
ATOM 2097 C CA . GLU A 1 262 ? 13.494 3.478 -17.941 1.00 90.19 262 GLU A CA 1
ATOM 2098 C C . GLU A 1 262 ? 14.802 3.533 -17.108 1.00 90.19 262 GLU A C 1
ATOM 2100 O O . GLU A 1 262 ? 15.474 4.572 -17.085 1.00 90.19 262 GLU A O 1
ATOM 2105 N N . PRO A 1 263 ? 15.270 2.425 -16.489 1.00 90.56 263 PRO A N 1
ATOM 2106 C CA . PRO A 1 263 ? 16.515 2.442 -15.730 1.00 90.56 263 PRO A CA 1
ATOM 2107 C C . PRO A 1 263 ? 17.710 2.797 -16.621 1.00 90.56 263 PRO A C 1
ATOM 2109 O O . PRO A 1 263 ? 17.899 2.235 -17.705 1.00 90.56 263 PRO A O 1
ATOM 2112 N N . GLU A 1 264 ? 18.534 3.745 -16.170 1.00 85.31 264 GLU A N 1
ATOM 2113 C CA . GLU A 1 264 ? 19.748 4.157 -16.894 1.00 85.31 264 GLU A CA 1
ATOM 2114 C C . GLU A 1 264 ? 20.916 3.206 -16.653 1.00 85.31 264 GLU A C 1
ATOM 2116 O O . GLU A 1 264 ? 21.759 2.985 -17.522 1.00 85.31 264 GLU A O 1
ATOM 2121 N N . SER A 1 265 ? 20.948 2.613 -15.463 1.00 86.06 265 SER A N 1
ATOM 2122 C CA . SER A 1 265 ? 22.047 1.782 -15.011 1.00 86.06 265 SER A CA 1
ATOM 2123 C C . SER A 1 265 ? 21.905 0.334 -15.484 1.00 86.06 265 SER A C 1
ATOM 2125 O O . SER A 1 265 ? 21.067 -0.425 -14.993 1.00 86.06 265 SER A O 1
ATOM 2127 N N . VAL A 1 266 ? 22.809 -0.093 -16.372 1.00 83.94 266 VAL A N 1
ATOM 2128 C CA . VAL A 1 266 ? 22.967 -1.506 -16.771 1.00 83.94 266 VAL A CA 1
ATOM 2129 C C . VAL A 1 266 ? 23.222 -2.396 -15.548 1.00 83.94 266 VAL A C 1
ATOM 2131 O O . VAL A 1 266 ? 22.725 -3.519 -15.486 1.00 83.94 266 VAL A O 1
ATOM 2134 N N . SER A 1 267 ? 23.947 -1.898 -14.539 1.00 85.56 267 SER A N 1
ATOM 2135 C CA . SER A 1 267 ? 24.218 -2.666 -13.319 1.00 85.56 267 SER A CA 1
ATOM 2136 C C . SER A 1 267 ? 22.973 -2.850 -12.450 1.00 85.56 267 SER A C 1
ATOM 2138 O O . SER A 1 267 ? 22.839 -3.889 -11.809 1.00 85.56 267 SER A O 1
ATOM 2140 N N . LEU A 1 268 ? 22.040 -1.890 -12.428 1.00 88.00 268 LEU A N 1
ATOM 2141 C CA . LEU A 1 268 ? 20.741 -2.080 -11.777 1.00 88.00 268 LEU A CA 1
ATOM 2142 C C . LEU A 1 268 ? 19.952 -3.196 -12.466 1.00 88.00 268 LEU A C 1
ATOM 2144 O O . LEU A 1 268 ? 19.484 -4.109 -11.794 1.00 88.00 268 LEU A O 1
ATOM 2148 N N . ILE A 1 269 ? 19.875 -3.165 -13.797 1.00 86.88 269 ILE A N 1
ATOM 2149 C CA . ILE A 1 269 ? 19.172 -4.191 -14.573 1.00 86.88 269 ILE A CA 1
ATOM 2150 C C . ILE A 1 269 ? 19.779 -5.578 -14.294 1.00 86.88 269 ILE A C 1
ATOM 2152 O O . ILE A 1 269 ? 19.041 -6.509 -13.984 1.00 86.88 269 ILE A O 1
ATOM 2156 N N . ARG A 1 270 ? 21.115 -5.722 -14.317 1.00 85.62 270 ARG A N 1
ATOM 2157 C CA . ARG A 1 270 ? 21.793 -7.007 -14.030 1.00 85.62 270 ARG A CA 1
ATOM 2158 C C . ARG A 1 270 ? 21.430 -7.547 -12.649 1.00 85.62 270 ARG A C 1
ATOM 2160 O O . ARG A 1 270 ? 21.017 -8.697 -12.540 1.00 85.62 270 ARG A O 1
ATOM 2167 N N . ARG A 1 271 ? 21.501 -6.695 -11.623 1.00 86.25 271 ARG A N 1
ATOM 2168 C CA . ARG A 1 271 ? 21.113 -7.054 -10.252 1.00 86.25 271 ARG A CA 1
ATOM 2169 C C . ARG A 1 271 ? 19.662 -7.524 -10.190 1.00 86.25 271 ARG A C 1
ATOM 2171 O O . ARG A 1 271 ? 19.373 -8.558 -9.605 1.00 86.25 271 ARG A O 1
ATOM 2178 N N . VAL A 1 272 ? 18.747 -6.806 -10.834 1.00 87.00 272 VAL A N 1
ATOM 2179 C CA . VAL A 1 272 ? 17.327 -7.183 -10.889 1.00 87.00 272 VAL A CA 1
ATOM 2180 C C . VAL A 1 272 ? 17.153 -8.589 -11.471 1.00 87.00 272 VAL A C 1
ATOM 2182 O O . VAL A 1 272 ? 16.467 -9.412 -10.869 1.00 87.00 272 VAL A O 1
ATOM 2185 N N . PHE A 1 273 ? 17.826 -8.906 -12.580 1.00 84.94 273 PHE A N 1
ATOM 2186 C CA . PHE A 1 273 ? 17.805 -10.255 -13.158 1.00 84.94 273 PHE A CA 1
ATOM 2187 C C . PHE A 1 273 ? 18.380 -11.328 -12.227 1.00 84.94 273 PHE A C 1
ATOM 2189 O O . PHE A 1 273 ? 17.868 -12.446 -12.209 1.00 84.94 273 PHE A O 1
ATOM 2196 N N . GLU A 1 274 ? 19.437 -11.020 -11.476 1.00 83.44 274 GLU A N 1
ATOM 2197 C CA . GLU A 1 274 ? 20.033 -11.949 -10.511 1.00 83.44 274 GLU A CA 1
ATOM 2198 C C . GLU A 1 274 ? 19.062 -12.270 -9.366 1.00 83.44 274 GLU A C 1
ATOM 2200 O O . GLU A 1 274 ? 18.899 -13.440 -9.015 1.00 83.44 274 GLU A O 1
ATOM 2205 N N . PHE A 1 275 ? 18.366 -11.263 -8.829 1.00 78.81 275 PHE A N 1
ATOM 2206 C CA . PHE A 1 275 ? 17.491 -11.423 -7.661 1.00 78.81 275 PHE A CA 1
ATOM 2207 C C . PHE A 1 275 ? 16.089 -11.951 -7.984 1.00 78.81 275 PHE A C 1
ATOM 2209 O O . PHE A 1 275 ? 15.503 -12.666 -7.173 1.00 78.81 275 PHE A O 1
ATOM 2216 N N . ILE A 1 276 ? 15.559 -11.682 -9.178 1.00 80.19 276 ILE A N 1
ATOM 2217 C CA . ILE A 1 276 ? 14.230 -12.160 -9.605 1.00 80.19 276 ILE A CA 1
ATOM 2218 C C . ILE A 1 276 ? 14.183 -13.672 -9.862 1.00 80.19 276 ILE A C 1
ATOM 2220 O O . ILE A 1 276 ? 13.112 -14.258 -9.999 1.00 80.19 276 ILE A O 1
ATOM 2224 N N . ARG A 1 277 ? 15.334 -14.351 -9.852 1.00 65.56 277 ARG A N 1
ATOM 2225 C CA . ARG A 1 277 ? 15.401 -15.818 -9.937 1.00 65.56 277 ARG A CA 1
ATOM 2226 C C . ARG A 1 277 ? 14.825 -16.534 -8.706 1.00 65.56 277 ARG A C 1
ATOM 2228 O O . ARG A 1 277 ? 14.730 -17.756 -8.728 1.00 65.56 277 ARG A O 1
ATOM 2235 N N . ALA A 1 278 ? 14.433 -15.810 -7.655 1.00 60.56 278 ALA A N 1
ATOM 2236 C CA . ALA A 1 278 ? 13.686 -16.356 -6.526 1.00 60.56 278 ALA A CA 1
ATOM 2237 C C . ALA A 1 278 ? 12.186 -16.526 -6.867 1.00 60.56 278 ALA A C 1
ATOM 2239 O O . ALA A 1 278 ? 11.547 -15.627 -7.408 1.00 60.56 278 ALA A O 1
ATOM 2240 N N . ASP A 1 279 ? 11.609 -17.682 -6.520 1.00 64.81 279 ASP A N 1
ATOM 2241 C CA . ASP A 1 279 ? 10.423 -18.298 -7.156 1.00 64.81 279 ASP A CA 1
ATOM 2242 C C . ASP A 1 279 ? 9.068 -17.554 -7.126 1.00 64.81 279 ASP A C 1
ATOM 2244 O O . ASP A 1 279 ? 8.072 -18.066 -7.651 1.00 64.81 279 ASP A O 1
ATOM 2248 N N . LYS A 1 280 ? 8.992 -16.348 -6.561 1.00 80.94 280 LYS A N 1
ATOM 2249 C CA . LYS A 1 280 ? 7.734 -15.599 -6.379 1.00 80.94 280 LYS A CA 1
ATOM 2250 C C . LYS A 1 280 ? 7.754 -14.180 -6.928 1.00 80.94 280 LYS A C 1
ATOM 2252 O O . LYS A 1 280 ? 6.751 -13.476 -6.823 1.00 80.94 280 LYS A O 1
ATOM 2257 N N . TRP A 1 281 ? 8.879 -13.745 -7.484 1.00 89.81 281 TRP A N 1
ATOM 2258 C CA . TRP A 1 281 ? 9.035 -12.375 -7.949 1.00 89.81 281 TRP A CA 1
ATOM 2259 C C . TRP A 1 281 ? 9.032 -12.314 -9.469 1.00 89.81 281 TRP A C 1
ATOM 2261 O O . TRP A 1 281 ? 9.537 -13.198 -10.163 1.00 89.81 281 TRP A O 1
ATOM 2271 N N . LYS A 1 282 ? 8.438 -11.247 -9.985 1.00 92.88 282 LYS A N 1
ATOM 2272 C CA . LYS A 1 282 ? 8.413 -10.901 -11.399 1.00 92.88 282 LYS A CA 1
ATOM 2273 C C . LYS A 1 282 ? 8.830 -9.452 -11.564 1.00 92.88 282 LYS A C 1
ATOM 2275 O O . LYS A 1 282 ? 8.584 -8.648 -10.668 1.00 92.88 282 LYS A O 1
ATOM 2280 N N . ALA A 1 283 ? 9.406 -9.098 -12.709 1.00 94.00 283 ALA A N 1
ATOM 2281 C CA . ALA A 1 283 ? 9.558 -7.697 -13.081 1.00 94.00 283 ALA A CA 1
ATOM 2282 C C . ALA A 1 283 ? 9.084 -7.372 -14.479 1.00 94.00 283 ALA A C 1
ATOM 2284 O O . ALA A 1 283 ? 9.256 -8.150 -15.415 1.00 94.00 283 ALA A O 1
ATOM 2285 N N . VAL A 1 284 ? 8.581 -6.152 -14.603 1.00 95.62 284 VAL A N 1
ATOM 2286 C CA . VAL A 1 284 ? 8.426 -5.462 -15.875 1.00 95.62 284 VAL A CA 1
ATOM 2287 C C . VAL A 1 284 ? 9.467 -4.355 -15.935 1.00 95.62 284 VAL A C 1
ATOM 2289 O O . VAL A 1 284 ? 9.589 -3.567 -14.996 1.00 95.62 284 VAL A O 1
ATOM 2292 N N . ILE A 1 285 ? 10.232 -4.303 -17.023 1.00 94.94 285 ILE A N 1
ATOM 2293 C CA . ILE A 1 285 ? 11.308 -3.323 -17.195 1.00 94.94 285 ILE A CA 1
ATOM 2294 C C . ILE A 1 285 ? 11.082 -2.576 -18.506 1.00 94.94 285 ILE A C 1
ATOM 2296 O O . ILE A 1 285 ? 11.198 -3.171 -19.578 1.00 94.94 285 ILE A O 1
ATOM 2300 N N . ALA A 1 286 ? 10.782 -1.279 -18.440 1.00 94.38 286 ALA A N 1
ATOM 2301 C CA . ALA A 1 286 ? 10.705 -0.440 -19.632 1.00 94.38 286 ALA A CA 1
ATOM 2302 C C . ALA A 1 286 ? 12.107 0.011 -20.055 1.00 94.38 286 ALA A C 1
ATOM 2304 O O . ALA A 1 286 ? 12.863 0.558 -19.259 1.00 94.38 286 ALA A O 1
ATOM 2305 N N . LEU A 1 287 ? 12.475 -0.215 -21.315 1.00 91.38 287 LEU A N 1
ATOM 2306 C CA . LEU A 1 287 ? 13.813 0.038 -21.845 1.00 91.38 287 LEU A CA 1
ATOM 2307 C C . LEU A 1 287 ? 13.750 0.798 -23.170 1.00 91.38 287 LEU A C 1
ATOM 2309 O O . LEU A 1 287 ? 12.822 0.645 -23.966 1.00 91.38 287 LEU A O 1
ATOM 2313 N N . ARG A 1 288 ? 14.794 1.587 -23.433 1.00 86.25 288 ARG A N 1
ATOM 2314 C CA . ARG A 1 288 ? 15.054 2.160 -24.760 1.00 86.25 288 ARG A CA 1
ATOM 2315 C C . ARG A 1 288 ? 15.921 1.196 -25.583 1.00 86.25 288 ARG A C 1
ATOM 2317 O O . ARG A 1 288 ? 16.834 0.609 -24.999 1.00 86.25 288 ARG A O 1
ATOM 2324 N N . PRO A 1 289 ? 15.726 1.067 -26.910 1.00 79.25 289 PRO A N 1
ATOM 2325 C CA . PRO A 1 289 ? 16.462 0.113 -27.749 1.00 79.25 289 PRO A CA 1
ATOM 2326 C 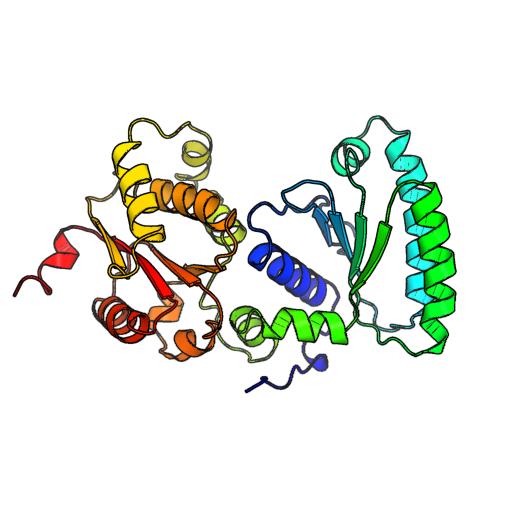C . PRO A 1 289 ? 17.988 0.226 -27.642 1.00 79.25 289 PRO A C 1
ATOM 2328 O O . PRO A 1 289 ? 18.677 -0.782 -27.518 1.00 79.25 289 PRO A O 1
ATOM 2331 N N . VAL A 1 290 ? 18.520 1.451 -27.568 1.00 68.44 290 VAL A N 1
ATOM 2332 C CA . VAL A 1 290 ? 19.965 1.721 -27.411 1.00 68.44 290 VAL A CA 1
ATOM 2333 C C . VAL A 1 290 ? 20.557 1.059 -26.156 1.00 68.44 290 VAL A C 1
ATOM 2335 O O . VAL A 1 290 ? 21.737 0.718 -26.123 1.00 68.44 290 VAL A O 1
ATOM 2338 N N . ARG A 1 291 ? 19.743 0.823 -25.121 1.00 64.62 291 ARG A N 1
ATOM 2339 C CA . ARG A 1 291 ? 20.178 0.232 -23.846 1.00 64.62 291 ARG A CA 1
ATOM 2340 C C . ARG A 1 291 ? 20.229 -1.303 -23.866 1.00 64.62 291 ARG A C 1
ATOM 2342 O O . ARG A 1 291 ? 20.684 -1.888 -22.887 1.00 64.62 291 ARG A O 1
ATOM 2349 N N . LEU A 1 292 ? 19.814 -1.946 -24.964 1.00 59.88 292 LEU A N 1
ATOM 2350 C CA . LEU A 1 292 ? 19.917 -3.399 -25.175 1.00 59.88 292 LEU A CA 1
ATOM 2351 C C . LEU A 1 292 ? 21.239 -3.830 -25.819 1.00 59.88 292 LEU A C 1
ATOM 2353 O O . LEU A 1 292 ? 21.603 -4.995 -25.709 1.00 59.88 292 LEU A O 1
ATOM 2357 N N . ALA A 1 293 ? 21.971 -2.914 -26.460 1.00 54.09 293 ALA A N 1
ATOM 2358 C CA . ALA A 1 293 ? 23.213 -3.242 -27.164 1.00 54.09 293 ALA A CA 1
ATOM 2359 C C . ALA A 1 293 ? 24.264 -3.966 -26.287 1.00 54.09 293 ALA A C 1
ATOM 2361 O O . ALA A 1 293 ? 24.829 -4.941 -26.762 1.00 54.09 293 ALA A O 1
ATOM 2362 N N . PRO A 1 294 ? 24.465 -3.624 -24.995 1.00 56.09 294 PRO A N 1
ATOM 2363 C CA . PRO A 1 294 ? 25.397 -4.351 -24.118 1.00 56.09 294 PRO A CA 1
ATOM 2364 C C . PRO A 1 294 ? 24.952 -5.765 -23.688 1.00 56.09 294 PRO A C 1
ATOM 2366 O O . PRO A 1 294 ? 25.582 -6.344 -22.801 1.00 56.09 294 PRO A O 1
ATOM 2369 N N . TRP A 1 295 ? 23.829 -6.270 -24.209 1.00 51.44 295 TRP A N 1
ATOM 2370 C CA . TRP A 1 295 ? 23.180 -7.518 -23.781 1.00 51.44 295 TRP A CA 1
ATOM 2371 C C . TRP A 1 295 ? 23.012 -8.548 -24.899 1.00 51.44 295 TRP A C 1
ATOM 2373 O O . TRP A 1 295 ? 22.604 -9.673 -24.618 1.00 51.44 295 TRP A O 1
ATOM 2383 N N . LEU A 1 296 ? 23.256 -8.152 -26.150 1.00 43.97 296 LEU A N 1
ATOM 2384 C CA . LEU A 1 296 ? 23.181 -9.029 -27.322 1.00 43.97 296 LEU A CA 1
ATOM 2385 C C . LEU A 1 296 ? 24.560 -9.567 -27.747 1.00 43.97 296 LEU A C 1
ATOM 2387 O O . LEU A 1 296 ? 24.612 -10.368 -28.679 1.00 43.97 296 LEU A O 1
ATOM 2391 N N . ASP A 1 297 ? 25.620 -9.155 -27.044 1.00 35.06 297 ASP A N 1
ATOM 2392 C CA . ASP A 1 297 ? 27.000 -9.640 -27.185 1.00 35.06 297 ASP A CA 1
ATOM 2393 C C . ASP A 1 297 ? 27.370 -10.628 -26.065 1.00 35.06 297 ASP A C 1
ATOM 2395 O O . ASP A 1 297 ? 27.116 -10.310 -24.875 1.00 35.06 297 ASP A O 1
#

pLDDT: mean 85.7, std 12.03, range [34.38, 96.94]

Mean predicted aligned error: 6.92 Å

Radius of gyration: 21.41 Å; Cα contacts (8 Å, |Δi|>4): 417; chains: 1; bounding box: 56×42×59 Å

Secondary structure (DSSP, 8-state):
------GGG--SHHHHHHHHHHHHHHH-TT-EE-----TT--EEEE-TTS-EEEEEE--SS--HHHHHHHHHHHHHHHHHHTTS-SHHHHHHTT--EEEEEES----TTHHHHHHHHHHHHHHTT-EEEEE-HHHHHHHHTT-HHHHHHHHS-PPP-EE-HHHHHHHHHHSHHHHHHTTSPP-S-HHHHHHHHHHHH-SS--EEEEE--TTSSHHHHHHHHHHHHTTSS-EEEEE-HHHHHH-SGGGGGS-TTS-EEEEE-S---HHHHHHHHHHTTSTTEEEEEEE-GGGGGGG--